Protein AF-A0A7C4LQ55-F1 (afdb_monomer_lite)

pLDDT: mean 84.59, std 13.14, range [30.78, 95.25]

Foldseek 3Di:
DVVVCVVVFQEDEQQALADLVSVLVRQCVVLVPDPDPDDSVVSLVVSLVSLLVSQGEYEYHAQWADDPVSLVSVVSSVVRHHYHYHYPDLDCVTRPPNNVVCVVDDDDDDDQADLVRLLVVQVVCCVVVQAPPCVNVCSVVLCVLCVSHVVSSVLLSNLRSVPPADPVDPVSVVVSSVVSVVCVVCVDDDDDDDDPPDDD

Structure (mmCIF, N/CA/C/O backbone):
data_AF-A0A7C4LQ55-F1
#
_entry.id   AF-A0A7C4LQ55-F1
#
loop_
_atom_site.group_PDB
_atom_site.id
_atom_site.type_symbol
_atom_site.label_atom_id
_atom_site.label_alt_id
_atom_site.label_comp_id
_atom_site.label_asym_id
_atom_site.label_entity_id
_atom_site.label_seq_id
_atom_site.pdbx_PDB_ins_code
_atom_site.Cartn_x
_atom_site.Cartn_y
_atom_site.Cartn_z
_atom_site.occupancy
_atom_site.B_iso_or_equiv
_atom_site.auth_seq_id
_atom_site.auth_comp_id
_atom_site.auth_asym_id
_atom_site.auth_atom_id
_atom_site.pdbx_PDB_model_num
ATOM 1 N N . MET A 1 1 ? -1.302 -3.010 -4.081 1.00 65.19 1 MET A N 1
ATOM 2 C CA . MET A 1 1 ? -0.935 -4.395 -3.711 1.00 65.19 1 MET A CA 1
ATOM 3 C C . MET A 1 1 ? -2.052 -5.046 -2.908 1.00 65.19 1 MET A C 1
ATOM 5 O O . MET A 1 1 ? -2.644 -5.990 -3.405 1.00 65.19 1 MET A O 1
ATOM 9 N N . VAL A 1 2 ? -2.409 -4.507 -1.739 1.00 74.44 2 VAL A N 1
ATOM 10 C CA . VAL A 1 2 ? -3.483 -5.047 -0.882 1.00 74.44 2 VAL A CA 1
ATOM 11 C C . VAL A 1 2 ? -4.832 -5.145 -1.608 1.00 74.44 2 VAL A C 1
ATOM 13 O O . VAL A 1 2 ? -5.504 -6.165 -1.519 1.00 74.44 2 VAL A O 1
ATOM 16 N N . ALA A 1 3 ? -5.173 -4.153 -2.437 1.00 74.06 3 ALA A N 1
ATOM 17 C CA . ALA A 1 3 ? -6.375 -4.198 -3.276 1.00 74.06 3 ALA A CA 1
ATOM 18 C C . ALA A 1 3 ? -6.447 -5.429 -4.207 1.00 74.06 3 ALA A C 1
ATOM 20 O O . ALA A 1 3 ? -7.532 -5.941 -4.457 1.00 74.06 3 ALA A O 1
ATOM 21 N N . HIS A 1 4 ? -5.306 -5.939 -4.689 1.00 77.25 4 HIS A N 1
ATOM 22 C CA . HIS A 1 4 ? -5.265 -7.156 -5.508 1.00 77.25 4 HIS A CA 1
ATOM 23 C C . HIS A 1 4 ? -5.534 -8.414 -4.667 1.00 77.25 4 HIS A C 1
ATOM 25 O O . HIS A 1 4 ? -6.212 -9.329 -5.127 1.00 77.25 4 HIS A O 1
ATOM 31 N N . LEU A 1 5 ? -5.072 -8.432 -3.411 1.00 80.81 5 LEU A N 1
ATOM 32 C CA . LEU A 1 5 ? -5.303 -9.540 -2.477 1.00 80.81 5 LEU A CA 1
ATOM 33 C C . LEU A 1 5 ? -6.774 -9.669 -2.071 1.00 80.81 5 LEU A C 1
ATOM 35 O O . LEU A 1 5 ? -7.218 -10.771 -1.758 1.00 80.81 5 LEU A O 1
ATOM 39 N N . ARG A 1 6 ? -7.557 -8.583 -2.145 1.00 80.19 6 ARG A N 1
ATOM 40 C CA . ARG A 1 6 ? -9.005 -8.614 -1.878 1.00 80.19 6 ARG A CA 1
ATOM 41 C C . ARG A 1 6 ? -9.761 -9.592 -2.788 1.00 80.19 6 ARG A C 1
ATOM 43 O O . ARG A 1 6 ? -10.796 -10.106 -2.392 1.00 80.19 6 ARG A O 1
ATOM 50 N N . GLY A 1 7 ? -9.255 -9.861 -3.994 1.00 80.19 7 GLY A N 1
ATOM 51 C CA . GLY A 1 7 ? -9.852 -10.844 -4.907 1.00 80.19 7 GLY A CA 1
ATOM 52 C C . GLY A 1 7 ? -9.542 -12.305 -4.559 1.00 80.19 7 GLY A C 1
ATOM 53 O O . GLY A 1 7 ? -10.124 -13.200 -5.161 1.00 80.19 7 GLY A O 1
ATOM 54 N N . GLN A 1 8 ? -8.616 -12.553 -3.628 1.00 85.50 8 GLN A N 1
ATOM 55 C CA . GLN A 1 8 ? -8.093 -13.889 -3.312 1.00 85.50 8 GLN A CA 1
ATOM 56 C C . GLN A 1 8 ? -8.300 -14.279 -1.844 1.00 85.50 8 GLN A C 1
ATOM 58 O O . GLN A 1 8 ? -8.279 -15.461 -1.515 1.00 85.50 8 GLN A O 1
ATOM 63 N N . LEU A 1 9 ? -8.491 -13.296 -0.961 1.00 87.19 9 LEU A N 1
ATOM 64 C CA . LEU A 1 9 ? -8.597 -13.481 0.482 1.00 87.19 9 LEU A CA 1
ATOM 65 C C . LEU A 1 9 ? -9.847 -12.775 1.034 1.00 87.19 9 LEU A C 1
ATOM 67 O O . LEU A 1 9 ? -10.229 -11.719 0.522 1.00 87.19 9 LEU A O 1
ATOM 71 N N . PRO A 1 10 ? -10.469 -13.304 2.105 1.00 88.94 10 PRO A N 1
ATOM 72 C CA . PRO A 1 10 ? -11.624 -12.689 2.757 1.00 88.94 10 PRO A CA 1
ATOM 73 C C . PRO A 1 10 ? -11.195 -11.471 3.595 1.00 88.94 10 PRO A C 1
ATOM 75 O O . PRO A 1 10 ? -11.084 -11.536 4.822 1.00 88.94 10 PRO A O 1
ATOM 78 N N . LEU A 1 11 ? -10.932 -10.357 2.909 1.00 92.06 11 LEU A N 1
ATOM 79 C CA . LEU A 1 11 ? -10.443 -9.104 3.487 1.00 92.06 11 LEU A CA 1
ATOM 80 C C . LEU A 1 11 ? -11.510 -8.004 3.425 1.00 92.06 11 LEU A C 1
ATOM 82 O O . LEU A 1 11 ? -12.254 -7.914 2.447 1.00 92.06 11 LEU A O 1
ATOM 86 N N . LEU A 1 12 ? -11.530 -7.142 4.441 1.00 92.38 12 LEU A N 1
ATOM 87 C CA . LEU A 1 12 ? -12.152 -5.814 4.398 1.00 92.38 12 LEU A CA 1
ATOM 88 C C . LEU A 1 12 ? -11.041 -4.773 4.368 1.00 92.38 12 LEU A C 1
ATOM 90 O O . LEU A 1 12 ? -10.116 -4.859 5.176 1.00 92.38 12 LEU A O 1
ATOM 94 N N . LEU A 1 13 ? -11.101 -3.820 3.443 1.00 91.38 13 LEU A N 1
ATOM 95 C CA . LEU A 1 13 ? -9.977 -2.928 3.163 1.00 91.38 13 LEU A CA 1
ATOM 96 C C . LEU A 1 13 ? -10.375 -1.470 3.355 1.00 91.38 13 LEU A C 1
ATOM 98 O O . LEU A 1 13 ? -11.174 -0.934 2.594 1.00 91.38 13 LEU A O 1
ATOM 102 N N . CYS A 1 14 ? -9.696 -0.800 4.280 1.00 91.19 14 CYS A N 1
ATOM 103 C CA . CYS A 1 14 ? -9.679 0.652 4.347 1.00 91.19 14 CYS A CA 1
ATOM 104 C C . CYS A 1 14 ? -8.458 1.184 3.576 1.00 91.19 14 CYS A C 1
ATOM 106 O O . CYS A 1 14 ? -7.332 1.008 4.048 1.00 91.19 14 CYS A O 1
ATOM 108 N N . PRO A 1 15 ? -8.637 1.814 2.398 1.00 84.00 15 PRO A N 1
ATOM 109 C CA . PRO A 1 15 ? -7.523 2.295 1.576 1.00 84.00 15 PRO A CA 1
ATOM 110 C C . PRO A 1 15 ? -6.818 3.526 2.166 1.00 84.00 15 PRO A C 1
ATOM 112 O O . PRO A 1 15 ? -5.649 3.764 1.863 1.00 84.00 15 PRO A O 1
ATOM 115 N N . HIS A 1 16 ? -7.524 4.304 2.993 1.00 83.56 16 HIS A N 1
ATOM 116 C CA . HIS A 1 16 ? -7.032 5.531 3.615 1.00 83.56 16 HIS A CA 1
ATOM 117 C C . HIS A 1 16 ? -7.335 5.499 5.110 1.00 83.56 16 HIS A C 1
ATOM 119 O O . HIS A 1 16 ? -8.484 5.650 5.521 1.00 83.56 16 HIS A O 1
ATOM 125 N N . SER A 1 17 ? -6.303 5.253 5.918 1.00 85.62 17 SER A N 1
ATOM 126 C CA . SER A 1 17 ? -6.443 5.028 7.363 1.00 85.62 17 SER A CA 1
ATOM 127 C C . SER A 1 17 ? -5.785 6.123 8.208 1.00 85.62 17 SER A C 1
ATOM 129 O O . SER A 1 17 ? -5.348 5.866 9.330 1.00 85.62 17 SER A O 1
ATOM 131 N N . GLU A 1 18 ? -5.681 7.340 7.670 1.00 80.31 18 GLU A N 1
ATOM 132 C CA . GLU A 1 18 ? -4.998 8.461 8.327 1.00 80.31 18 GLU A CA 1
ATOM 133 C C . GLU A 1 18 ? -5.849 9.063 9.449 1.00 80.31 18 GLU A C 1
ATOM 135 O O . GLU A 1 18 ? -5.335 9.388 10.525 1.00 80.31 18 GLU A O 1
ATOM 140 N N . CYS A 1 19 ? -7.166 9.161 9.245 1.00 85.00 19 CYS A N 1
ATOM 141 C CA . CYS A 1 19 ? -8.078 9.641 10.273 1.00 85.00 19 CYS A CA 1
ATOM 142 C C . CYS A 1 19 ? -9.277 8.714 10.506 1.00 85.00 19 CYS A C 1
ATOM 144 O O . CYS A 1 19 ? -9.707 7.926 9.668 1.00 85.00 19 CYS A O 1
ATOM 146 N N . LEU A 1 20 ? -9.850 8.822 11.704 1.00 87.06 20 LEU A N 1
ATOM 147 C CA . LEU A 1 20 ? -10.954 7.966 12.132 1.00 87.06 20 LEU A CA 1
ATOM 148 C C . LEU A 1 20 ? -12.248 8.202 11.340 1.00 87.06 20 LEU A C 1
ATOM 150 O O . LEU A 1 20 ? -13.052 7.282 11.236 1.00 87.06 20 LEU A O 1
ATOM 154 N N . GLY A 1 21 ? -12.452 9.417 10.821 1.00 86.38 21 GLY A N 1
ATOM 155 C CA . GLY A 1 21 ? -13.596 9.744 9.968 1.00 86.38 21 GLY A CA 1
ATOM 156 C C . GLY A 1 21 ? -13.563 8.933 8.677 1.00 86.38 21 GLY A C 1
ATOM 157 O O . GLY A 1 21 ? -14.477 8.154 8.442 1.00 86.38 21 GLY A O 1
ATOM 158 N N . GLU A 1 22 ? -12.451 9.007 7.941 1.00 87.38 22 GLU A N 1
ATOM 159 C CA . GLU A 1 22 ? -12.231 8.254 6.696 1.00 87.38 22 GLU A CA 1
ATOM 160 C C . GLU A 1 22 ? -12.347 6.745 6.899 1.00 87.38 22 GLU A C 1
ATOM 162 O O . GLU A 1 22 ? -12.947 6.052 6.081 1.00 87.38 22 GLU A O 1
ATOM 167 N N . ILE A 1 23 ? -11.813 6.224 8.006 1.00 90.56 23 ILE A N 1
ATOM 168 C CA . ILE A 1 23 ? -11.954 4.804 8.348 1.00 90.56 23 ILE A CA 1
ATOM 169 C C . ILE A 1 23 ? -13.426 4.430 8.522 1.00 90.56 23 ILE A C 1
ATOM 171 O O . ILE A 1 23 ? -13.858 3.382 8.040 1.00 90.56 23 ILE A O 1
ATOM 175 N N . CYS A 1 24 ? -14.195 5.272 9.219 1.00 89.50 24 CYS A N 1
ATOM 176 C CA . CYS A 1 24 ? -15.618 5.026 9.390 1.00 89.50 24 CYS A CA 1
ATOM 177 C C . CYS A 1 24 ? -16.351 5.101 8.053 1.00 89.50 24 CYS A C 1
ATOM 179 O O . CYS A 1 24 ? -17.094 4.181 7.744 1.00 89.50 24 CYS A O 1
ATOM 181 N N . ASP A 1 25 ? -16.107 6.137 7.252 1.00 89.19 25 ASP A N 1
ATOM 182 C CA . ASP A 1 25 ? -16.766 6.325 5.957 1.00 89.19 25 ASP A CA 1
ATOM 183 C C . ASP A 1 25 ? -16.491 5.140 5.008 1.00 89.19 25 ASP A C 1
ATOM 185 O O . ASP A 1 25 ? -17.423 4.589 4.422 1.00 89.19 25 ASP A O 1
ATOM 189 N N . ASN A 1 26 ? -15.233 4.688 4.910 1.00 89.81 26 ASN A N 1
ATOM 190 C CA . ASN A 1 26 ? -14.850 3.573 4.037 1.00 89.81 26 ASN A CA 1
ATOM 191 C C . ASN A 1 26 ? -15.506 2.251 4.451 1.00 89.81 26 ASN A C 1
ATOM 193 O O . ASN A 1 26 ? -16.108 1.577 3.614 1.00 89.81 26 ASN A O 1
ATOM 197 N N . PHE A 1 27 ? -15.409 1.869 5.728 1.00 91.44 27 PHE A N 1
ATOM 198 C CA . PHE A 1 27 ? -15.988 0.598 6.163 1.00 91.44 27 PHE A CA 1
ATOM 199 C C . PHE A 1 27 ? -17.508 0.637 6.245 1.00 91.44 27 PHE A C 1
ATOM 201 O O . PHE A 1 27 ? -18.140 -0.377 5.974 1.00 91.44 27 PHE A O 1
ATOM 208 N N . GLU A 1 28 ? -18.117 1.767 6.605 1.00 91.44 28 GLU A N 1
ATOM 209 C CA . GLU A 1 28 ? -19.575 1.877 6.587 1.00 91.44 28 GLU A CA 1
ATOM 210 C C . GLU A 1 28 ? -20.110 1.722 5.161 1.00 91.44 28 GLU A C 1
ATOM 212 O O . GLU A 1 28 ? -21.042 0.947 4.955 1.00 91.44 28 GLU A O 1
ATOM 217 N N . MET A 1 29 ? -19.457 2.333 4.168 1.00 88.44 29 MET A N 1
ATOM 218 C CA . MET A 1 29 ? -19.782 2.110 2.759 1.00 88.44 29 MET A CA 1
ATOM 219 C C . MET A 1 29 ? -19.580 0.642 2.343 1.00 88.44 29 MET A C 1
ATOM 221 O O . MET A 1 29 ? -20.466 0.063 1.718 1.00 88.44 29 MET A O 1
ATOM 225 N N . GLU A 1 30 ? -18.449 0.019 2.698 1.00 87.75 30 GLU A N 1
ATOM 226 C CA . GLU A 1 30 ? -18.154 -1.378 2.330 1.00 87.75 30 GLU A CA 1
ATOM 227 C C . GLU A 1 30 ? -19.107 -2.386 3.003 1.00 87.75 30 GLU A C 1
ATOM 229 O O . GLU A 1 30 ? -19.435 -3.418 2.416 1.00 87.75 30 GLU A O 1
ATOM 234 N N . LEU A 1 31 ? -19.586 -2.080 4.210 1.00 88.75 31 LEU A N 1
ATOM 235 C CA . LEU A 1 31 ? -20.514 -2.914 4.981 1.00 88.75 31 LEU A CA 1
ATOM 236 C C . LEU A 1 31 ? -21.992 -2.571 4.734 1.00 88.75 31 LEU A C 1
ATOM 238 O O . LEU A 1 31 ? -22.864 -3.209 5.321 1.00 88.75 31 LEU A O 1
ATOM 242 N N . GLY A 1 32 ? -22.289 -1.571 3.897 1.00 87.81 32 GLY A N 1
ATOM 243 C CA . GLY A 1 32 ? -23.657 -1.109 3.650 1.00 87.81 32 GLY A CA 1
ATOM 244 C C . GLY A 1 32 ? -24.334 -0.499 4.884 1.00 87.81 32 GLY A C 1
ATOM 245 O O . GLY A 1 32 ? -25.559 -0.533 5.001 1.00 87.81 32 GLY A O 1
ATOM 246 N N . LEU A 1 33 ? -23.554 0.038 5.825 1.00 85.25 33 LEU A N 1
ATOM 247 C CA . LEU A 1 33 ? -24.060 0.741 6.999 1.00 85.25 33 LEU A CA 1
ATOM 248 C C . LEU A 1 33 ? -24.415 2.174 6.591 1.00 85.25 33 LEU A C 1
ATOM 250 O O . LEU A 1 33 ? -23.554 2.929 6.146 1.00 85.25 33 LEU A O 1
ATOM 254 N N . GLY A 1 34 ? -25.683 2.556 6.743 1.00 76.38 34 GLY A N 1
ATOM 255 C CA . GLY A 1 34 ? -26.158 3.889 6.372 1.00 76.38 34 GLY A CA 1
ATOM 256 C C . GLY A 1 34 ? -25.369 5.011 7.053 1.00 76.38 34 GLY A C 1
ATOM 257 O O . GLY A 1 34 ? -25.060 4.939 8.249 1.00 76.38 34 GLY A O 1
ATOM 258 N N . ALA A 1 35 ? -25.065 6.062 6.289 1.00 63.53 35 ALA A N 1
ATOM 259 C CA . ALA A 1 35 ? -24.499 7.310 6.790 1.00 63.53 35 ALA A CA 1
ATOM 260 C C . ALA A 1 35 ? -25.594 8.121 7.500 1.00 63.53 35 ALA A C 1
ATOM 262 O O . ALA A 1 35 ? -26.065 9.140 7.010 1.00 63.53 35 ALA A O 1
ATOM 263 N N . ASP A 1 36 ? -26.057 7.615 8.638 1.00 66.44 36 ASP A N 1
ATOM 264 C CA . ASP A 1 36 ? -26.939 8.369 9.520 1.00 66.44 36 ASP A CA 1
ATOM 265 C C . ASP A 1 36 ? -26.173 9.584 10.081 1.00 66.44 36 ASP A C 1
ATOM 267 O O . ASP A 1 36 ? -24.953 9.507 10.264 1.00 66.44 36 ASP A O 1
ATOM 271 N N . ASP A 1 37 ? -26.875 10.659 10.472 1.00 70.62 37 ASP A N 1
ATOM 272 C CA . ASP A 1 37 ? -26.338 11.836 11.203 1.00 70.62 37 ASP A CA 1
ATOM 273 C C . ASP A 1 37 ? -25.853 11.488 12.638 1.00 70.62 37 ASP A C 1
ATOM 275 O O . ASP A 1 37 ? -25.959 12.238 13.616 1.00 70.62 37 ASP A O 1
ATOM 279 N N . MET A 1 38 ? -25.322 10.282 12.811 1.00 79.56 38 MET A N 1
ATOM 280 C CA . MET A 1 38 ? -24.794 9.757 14.048 1.00 79.56 38 MET A CA 1
ATOM 281 C C . MET A 1 38 ? -23.481 10.448 14.405 1.00 79.56 38 MET A C 1
ATOM 283 O O . MET A 1 38 ? -22.518 10.498 13.642 1.00 79.56 38 MET A O 1
ATOM 287 N N . LYS A 1 39 ? -23.393 10.882 15.664 1.00 85.62 39 LYS A N 1
ATOM 288 C CA . LYS A 1 39 ? -22.132 11.335 16.258 1.00 85.62 39 LYS A CA 1
ATOM 289 C C . LYS A 1 39 ? -21.059 10.245 16.127 1.00 85.62 39 LYS A C 1
ATOM 291 O O . LYS A 1 39 ? -21.335 9.067 16.365 1.00 85.62 39 LYS A O 1
ATOM 296 N N . LEU A 1 40 ? -19.814 10.660 15.879 1.00 83.25 40 LEU A N 1
ATOM 297 C CA . LEU A 1 40 ? -18.657 9.782 15.646 1.00 83.25 40 LEU A CA 1
ATOM 298 C C . LEU A 1 40 ? -18.505 8.656 16.686 1.00 83.25 40 LEU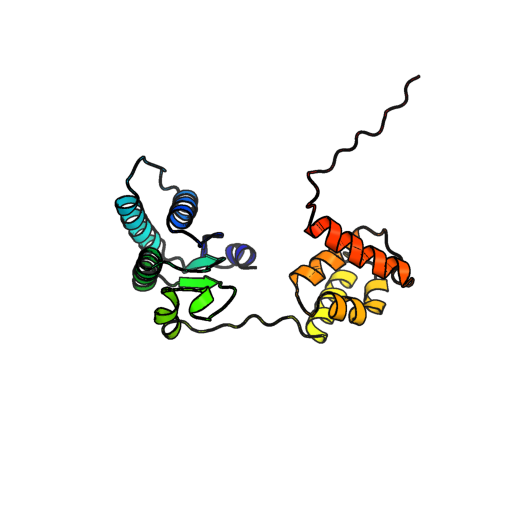 A C 1
ATOM 300 O O . LEU A 1 40 ? -18.164 7.534 16.336 1.00 83.25 40 LEU A O 1
ATOM 304 N N . VAL A 1 41 ? -18.802 8.918 17.963 1.00 85.88 41 VAL A N 1
ATOM 305 C CA . VAL A 1 41 ? -18.733 7.900 19.031 1.00 85.88 41 VAL A CA 1
ATOM 306 C C . VAL A 1 41 ? -19.665 6.715 18.757 1.00 85.88 41 VAL A C 1
ATOM 308 O O . VAL A 1 41 ? -19.249 5.567 18.905 1.00 85.88 41 VAL A O 1
ATOM 311 N N . LYS A 1 42 ? -20.903 6.975 18.318 1.00 87.12 42 LYS A N 1
ATOM 312 C CA . LYS A 1 42 ? -21.861 5.912 17.990 1.00 87.12 42 LYS A CA 1
ATOM 313 C C . LYS A 1 42 ? -21.464 5.184 16.705 1.00 87.12 42 LYS A C 1
ATOM 315 O O . LYS A 1 42 ? -21.552 3.959 16.671 1.00 87.12 42 LYS A O 1
ATOM 320 N N . ARG A 1 43 ? -20.962 5.918 15.699 1.00 88.81 43 ARG A N 1
ATOM 321 C CA . ARG A 1 43 ? -20.417 5.338 14.456 1.00 88.81 43 ARG A CA 1
ATOM 322 C C . ARG A 1 43 ? -19.303 4.336 14.758 1.00 88.81 43 ARG A C 1
ATOM 324 O O . ARG A 1 43 ? -19.398 3.185 14.352 1.00 88.81 43 ARG A O 1
ATOM 331 N N . LYS A 1 44 ? -18.330 4.706 15.604 1.00 89.94 44 LYS A N 1
ATOM 332 C CA . LYS A 1 44 ? -17.256 3.797 16.056 1.00 89.94 44 LYS A CA 1
ATOM 333 C C . LYS A 1 44 ? -17.784 2.515 16.695 1.00 89.94 44 LYS A C 1
ATOM 335 O O . LYS A 1 44 ? -17.258 1.441 16.425 1.00 89.94 44 LYS A O 1
ATOM 340 N N . GLN A 1 45 ? -18.766 2.629 17.592 1.00 88.00 45 GLN A N 1
ATOM 341 C CA . GLN A 1 45 ? -19.300 1.470 18.307 1.00 88.00 45 GLN A CA 1
ATOM 342 C C . GLN A 1 45 ? -20.020 0.515 17.352 1.00 88.00 45 GLN A C 1
ATOM 344 O O . GLN A 1 45 ? -19.742 -0.684 17.392 1.00 88.00 45 GLN A O 1
ATOM 349 N N . ARG A 1 46 ? -20.882 1.057 16.481 1.00 90.81 46 ARG A N 1
ATOM 350 C CA . ARG A 1 46 ? -21.585 0.299 15.438 1.00 90.81 46 ARG A CA 1
ATOM 351 C C . ARG A 1 46 ? -20.594 -0.382 14.504 1.00 90.81 46 ARG A C 1
ATOM 353 O O . ARG A 1 46 ? -20.673 -1.588 14.306 1.00 90.81 46 ARG A O 1
ATOM 360 N N . LEU A 1 47 ? -19.624 0.376 14.000 1.00 92.06 47 LEU A N 1
ATOM 361 C CA . LEU A 1 47 ? -18.611 -0.138 13.093 1.00 92.06 47 LEU A CA 1
ATOM 362 C C . LEU A 1 47 ? -17.794 -1.260 13.733 1.00 92.06 47 LEU A C 1
ATOM 364 O O . LEU A 1 47 ? -17.621 -2.311 13.133 1.00 92.06 47 LEU A O 1
ATOM 368 N N . ARG A 1 48 ? -17.326 -1.080 14.971 1.00 91.44 48 ARG A N 1
ATOM 369 C CA . ARG A 1 48 ? -16.564 -2.117 15.678 1.00 91.44 48 ARG A CA 1
ATOM 370 C C . ARG A 1 48 ? -17.352 -3.421 15.805 1.00 91.44 48 ARG A C 1
ATOM 372 O O . ARG A 1 48 ? -16.768 -4.491 15.670 1.00 91.44 48 ARG A O 1
ATOM 379 N N . GLN A 1 49 ? -18.647 -3.328 16.101 1.00 91.00 49 GLN A N 1
ATOM 380 C CA . GLN A 1 49 ? -19.508 -4.500 16.197 1.00 91.00 49 GLN A CA 1
ATOM 381 C C . GLN A 1 49 ? -19.688 -5.166 14.828 1.00 91.00 49 GLN A C 1
ATOM 383 O O . GLN A 1 49 ? -19.441 -6.361 14.706 1.00 91.00 49 GLN A O 1
ATOM 388 N N . ALA A 1 50 ? -19.994 -4.383 13.795 1.00 92.88 50 ALA A N 1
ATOM 389 C CA . ALA A 1 50 ? -20.151 -4.896 12.438 1.00 92.88 50 ALA A CA 1
ATOM 390 C C . ALA A 1 50 ? -18.868 -5.571 11.919 1.00 92.88 50 ALA A C 1
ATOM 392 O O . ALA A 1 50 ? -18.929 -6.649 11.337 1.00 92.88 50 ALA A O 1
ATOM 393 N N . LEU A 1 51 ? -17.692 -4.988 12.187 1.00 93.75 51 LEU A N 1
ATOM 394 C CA . LEU A 1 51 ? -16.405 -5.596 11.838 1.00 93.75 51 LEU A CA 1
ATOM 395 C C . LEU A 1 51 ? -16.227 -6.958 12.522 1.00 93.75 51 LEU A C 1
ATOM 397 O O . LEU A 1 51 ? -15.855 -7.918 11.851 1.00 93.75 51 LEU A O 1
ATOM 401 N N . ALA A 1 52 ? -16.546 -7.061 13.817 1.00 92.38 52 ALA A N 1
ATOM 402 C CA . ALA A 1 52 ? -16.465 -8.313 14.572 1.00 92.38 52 ALA A CA 1
ATOM 403 C C . ALA A 1 52 ? -17.386 -9.411 14.020 1.00 92.38 52 ALA A C 1
ATOM 405 O O . ALA A 1 52 ? -16.999 -10.576 13.972 1.00 92.38 52 ALA A O 1
ATOM 406 N N . GLU A 1 53 ? -18.578 -9.037 13.559 1.00 92.75 53 GLU A N 1
ATOM 407 C CA . GLU A 1 53 ? -19.572 -9.968 13.016 1.00 92.75 53 GLU A CA 1
ATOM 408 C C . GLU A 1 53 ? -19.201 -10.490 11.618 1.00 92.75 53 GLU A C 1
ATOM 410 O O . GLU A 1 53 ? -19.681 -11.545 11.207 1.00 92.75 53 GLU A O 1
ATOM 415 N N . THR A 1 54 ? -18.313 -9.806 10.886 1.00 90.00 54 THR A N 1
ATOM 416 C CA . THR A 1 54 ? -17.953 -10.221 9.518 1.00 90.00 54 THR A CA 1
ATOM 417 C C . THR A 1 54 ? -17.114 -11.495 9.447 1.00 90.00 54 THR A C 1
ATOM 419 O O . THR A 1 54 ? -17.084 -12.135 8.396 1.00 90.00 54 THR A O 1
ATOM 422 N N . GLY A 1 55 ? -16.372 -11.828 10.510 1.00 86.25 55 GLY A N 1
ATOM 423 C CA . GLY A 1 55 ? -15.384 -12.914 10.504 1.00 86.25 55 GLY A CA 1
ATOM 424 C C . GLY A 1 55 ? -14.234 -12.729 9.497 1.00 86.25 55 GLY A C 1
ATOM 425 O O . GLY A 1 55 ? -13.466 -13.663 9.267 1.00 86.25 55 GLY A O 1
ATOM 426 N N . LYS A 1 56 ? -14.111 -11.550 8.873 1.00 92.31 56 LYS A N 1
ATOM 427 C CA . LYS A 1 56 ? -13.077 -11.230 7.880 1.00 92.31 56 LYS A CA 1
ATOM 428 C C . LYS A 1 56 ? -11.846 -10.624 8.547 1.00 92.31 56 LYS A C 1
ATOM 430 O O . LYS A 1 56 ? -11.923 -10.045 9.629 1.00 92.31 56 LYS A O 1
ATOM 435 N N . THR A 1 57 ? -10.708 -10.713 7.863 1.00 94.38 57 THR A N 1
ATOM 436 C CA . THR A 1 57 ? -9.514 -9.957 8.268 1.00 94.38 57 THR A CA 1
ATOM 437 C C . THR A 1 57 ? -9.678 -8.502 7.843 1.00 94.38 57 THR A C 1
ATOM 439 O O . THR A 1 57 ? -10.013 -8.219 6.691 1.00 94.38 57 THR A O 1
ATOM 442 N N . VAL A 1 58 ? -9.430 -7.576 8.765 1.00 95.25 58 VAL A N 1
ATOM 443 C CA . VAL A 1 58 ? -9.546 -6.136 8.517 1.00 95.25 58 VAL A CA 1
ATOM 444 C C . VAL A 1 58 ? -8.180 -5.568 8.166 1.00 95.25 58 VAL A C 1
ATOM 446 O O . VAL A 1 58 ? -7.210 -5.780 8.890 1.00 95.25 58 VAL A O 1
ATOM 449 N N . VAL A 1 59 ? -8.091 -4.833 7.064 1.00 94.50 59 VAL A N 1
ATOM 450 C CA . VAL A 1 59 ? -6.843 -4.245 6.583 1.00 94.50 59 VAL A CA 1
ATOM 451 C C . VAL A 1 59 ? -6.931 -2.728 6.614 1.00 94.50 59 VAL A C 1
ATOM 453 O O . VAL A 1 59 ? -7.809 -2.138 5.984 1.00 94.50 59 VAL A O 1
ATOM 456 N N . PHE A 1 60 ? -5.994 -2.102 7.320 1.00 93.44 60 PHE A N 1
ATOM 457 C CA . PHE A 1 60 ? -5.798 -0.656 7.309 1.00 93.44 60 PHE A CA 1
ATOM 458 C C . PHE A 1 60 ? -4.586 -0.337 6.435 1.00 93.44 60 PHE A C 1
ATOM 460 O O . PHE A 1 60 ? -3.441 -0.564 6.840 1.00 93.44 60 PHE A O 1
ATOM 467 N N . ASP A 1 61 ? -4.842 0.151 5.221 1.00 90.44 61 ASP A N 1
ATOM 468 C CA . ASP A 1 61 ? -3.805 0.604 4.296 1.00 90.44 61 ASP A CA 1
ATOM 469 C C . ASP A 1 61 ? -3.531 2.101 4.483 1.00 90.44 61 ASP A C 1
ATOM 471 O O . ASP A 1 61 ? -4.397 2.871 4.918 1.00 90.44 61 ASP A O 1
ATOM 475 N N . GLY A 1 62 ? -2.292 2.498 4.196 1.00 87.19 62 GLY A N 1
ATOM 476 C CA . GLY A 1 62 ? -1.838 3.879 4.324 1.00 87.19 62 GLY A CA 1
ATOM 477 C C . GLY A 1 62 ? -1.792 4.394 5.762 1.00 87.19 62 GLY A C 1
ATOM 478 O O . GLY A 1 62 ? -2.044 5.575 5.982 1.00 87.19 62 GLY A O 1
ATOM 479 N N . LEU A 1 63 ? -1.490 3.543 6.748 1.00 88.12 63 LEU A N 1
ATOM 480 C CA . LEU A 1 63 ? -1.368 3.994 8.133 1.00 88.12 63 LEU A CA 1
ATOM 481 C C . LEU A 1 63 ? -0.163 4.943 8.277 1.00 88.12 63 LEU A C 1
ATOM 483 O O . LEU A 1 63 ? 0.977 4.576 7.975 1.00 88.12 63 LEU A O 1
ATOM 487 N N . GLY A 1 64 ? -0.437 6.163 8.734 1.00 86.94 64 GLY A N 1
ATOM 488 C CA . GLY A 1 64 ? 0.552 7.197 9.036 1.00 86.94 64 GLY A CA 1
ATOM 489 C C . GLY A 1 64 ? 0.526 7.583 10.513 1.00 86.94 64 GLY A C 1
ATOM 490 O O . GLY A 1 64 ? 0.333 6.731 11.382 1.00 86.94 64 GLY A O 1
ATOM 491 N N . TRP A 1 65 ? 0.680 8.877 10.801 1.00 89.38 65 TRP A N 1
ATOM 492 C CA . TRP A 1 65 ? 0.696 9.379 12.173 1.00 89.38 65 TRP A CA 1
ATOM 493 C C . TRP A 1 65 ? -0.650 9.154 12.867 1.00 89.38 65 TRP A C 1
ATOM 495 O O . TRP A 1 65 ? -1.657 9.780 12.534 1.00 89.38 65 TRP A O 1
ATOM 505 N N . THR A 1 66 ? -0.673 8.296 13.887 1.00 90.12 66 THR A N 1
ATOM 506 C CA . THR A 1 66 ? -1.906 7.988 14.619 1.00 90.12 66 THR A CA 1
ATOM 507 C C . THR A 1 66 ? -2.054 8.812 15.898 1.00 90.12 66 THR A C 1
ATOM 509 O O . THR A 1 66 ? -1.149 8.928 16.728 1.00 90.12 66 THR A O 1
ATOM 512 N N . THR A 1 67 ? -3.257 9.352 16.099 1.00 90.38 67 THR A N 1
ATOM 513 C CA . THR A 1 67 ? -3.656 10.006 17.357 1.00 90.38 67 THR A CA 1
ATOM 514 C C . THR A 1 67 ? -4.007 8.972 18.438 1.00 90.38 67 THR A C 1
ATOM 516 O O . THR A 1 67 ? -4.344 7.832 18.100 1.00 90.38 67 THR A O 1
ATOM 519 N N . PRO A 1 68 ? -4.054 9.343 19.737 1.00 90.06 68 PRO A N 1
ATOM 520 C CA . PRO A 1 68 ? -4.479 8.421 20.798 1.00 90.06 68 PRO A CA 1
ATOM 521 C C . PRO A 1 68 ? -5.864 7.808 20.550 1.00 90.06 68 PRO A C 1
ATOM 523 O O . PRO A 1 68 ? -6.091 6.626 20.797 1.00 90.06 68 PRO A O 1
ATOM 526 N N . LYS A 1 69 ? -6.798 8.606 20.011 1.00 90.00 69 LYS A N 1
ATOM 527 C CA . LYS A 1 69 ? -8.174 8.172 19.718 1.00 90.00 69 LYS A CA 1
ATOM 528 C C . LYS A 1 69 ? -8.238 7.126 18.605 1.00 90.00 69 LYS A C 1
ATOM 530 O O . LYS A 1 69 ? -9.126 6.271 18.647 1.00 90.00 69 LYS A O 1
ATOM 535 N N . LEU A 1 70 ? -7.351 7.237 17.614 1.00 90.31 70 LEU A N 1
ATOM 536 C CA . LEU A 1 70 ? -7.230 6.271 16.527 1.00 90.31 70 LEU A CA 1
ATOM 537 C C . LEU A 1 70 ? -6.518 5.007 17.012 1.00 90.31 70 LEU A C 1
ATOM 539 O O . LEU A 1 70 ? -7.052 3.924 16.816 1.00 90.31 70 LEU A O 1
ATOM 543 N N . SER A 1 71 ? -5.399 5.140 17.729 1.00 91.88 71 SER A N 1
ATOM 544 C CA . SER A 1 71 ? -4.680 3.995 18.310 1.00 91.88 71 SER A CA 1
ATOM 545 C C . SER A 1 71 ? -5.599 3.138 19.198 1.00 91.88 71 SER A C 1
ATOM 547 O O . SER A 1 71 ? -5.741 1.940 18.970 1.00 91.88 71 SER A O 1
ATOM 549 N N . SER A 1 72 ? -6.365 3.770 20.096 1.00 92.00 72 SER A N 1
ATOM 550 C CA . SER A 1 72 ? -7.369 3.084 20.926 1.00 92.00 72 SER A CA 1
ATOM 551 C C . SER A 1 72 ? -8.488 2.416 20.111 1.00 92.00 72 SER A C 1
ATOM 553 O O . SER A 1 72 ? -9.016 1.376 20.503 1.00 92.00 72 SER A O 1
ATOM 555 N N . PHE A 1 73 ? -8.874 2.993 18.967 1.00 91.94 73 PHE A N 1
ATOM 556 C CA . PHE A 1 73 ? -9.844 2.351 18.080 1.00 91.94 73 PHE A CA 1
ATOM 557 C C . PHE A 1 73 ? -9.259 1.104 17.415 1.00 91.94 73 PHE A C 1
ATOM 559 O O . PHE A 1 73 ? -9.902 0.058 17.461 1.00 91.94 73 PHE A O 1
ATOM 566 N N . LEU A 1 74 ? -8.055 1.210 16.843 1.00 92.50 74 LEU A N 1
ATOM 567 C CA . LEU A 1 74 ? -7.358 0.090 16.209 1.00 92.50 74 LEU A CA 1
ATOM 568 C C . LEU A 1 74 ? -7.172 -1.058 17.201 1.00 92.50 74 LEU A C 1
ATOM 570 O O . LEU A 1 74 ? -7.528 -2.189 16.888 1.00 92.50 74 LEU A O 1
ATOM 574 N N . GLU A 1 75 ? -6.730 -0.757 18.422 1.00 93.25 75 GLU A N 1
ATOM 575 C CA . GLU A 1 75 ? -6.608 -1.746 19.494 1.00 93.25 75 GLU A CA 1
ATOM 576 C C . GLU A 1 75 ? -7.938 -2.453 19.784 1.00 93.25 75 GLU A C 1
ATOM 578 O O . GLU A 1 75 ? -7.995 -3.681 19.838 1.00 93.25 75 GLU A O 1
ATOM 583 N N . SER A 1 76 ? -9.037 -1.700 19.876 1.00 93.06 76 SER A N 1
ATOM 584 C CA . SER A 1 76 ? -10.363 -2.279 20.101 1.00 93.06 76 SER A CA 1
ATOM 585 C C . SER A 1 76 ? -10.832 -3.179 18.948 1.00 93.06 76 SER A C 1
ATOM 587 O O . SER A 1 76 ? -11.572 -4.137 19.181 1.00 93.06 76 SER A O 1
ATOM 589 N N . VAL A 1 77 ? -10.428 -2.893 17.709 1.00 93.75 77 VAL A N 1
ATOM 590 C CA . VAL A 1 77 ? -10.699 -3.766 16.554 1.00 93.75 77 VAL A CA 1
ATOM 591 C C . VAL A 1 77 ? -9.833 -5.028 16.627 1.00 93.75 77 VAL A C 1
ATOM 593 O O . VAL A 1 77 ? -10.366 -6.129 16.506 1.00 93.75 77 VAL A O 1
ATOM 596 N N . MET A 1 78 ? -8.536 -4.891 16.916 1.00 93.56 78 MET A N 1
ATOM 597 C CA . MET A 1 78 ? -7.585 -6.008 17.034 1.00 93.56 78 MET A CA 1
ATOM 598 C C . MET A 1 78 ? -7.966 -7.042 18.101 1.00 93.56 78 MET A C 1
ATOM 600 O O . MET A 1 78 ? -7.615 -8.210 17.980 1.00 93.56 78 MET A O 1
ATOM 604 N N . GLU A 1 79 ? -8.666 -6.631 19.158 1.00 93.19 79 GLU A N 1
ATOM 605 C CA . GLU A 1 79 ? -9.188 -7.552 20.180 1.00 93.19 79 GLU A CA 1
ATOM 606 C C . GLU A 1 79 ? -10.281 -8.497 19.662 1.00 93.19 79 GLU A C 1
ATOM 608 O O . GLU A 1 79 ? -10.605 -9.477 20.329 1.00 93.19 79 GLU A O 1
ATOM 613 N N . ARG A 1 80 ? -10.908 -8.173 18.526 1.00 93.25 80 ARG A N 1
ATOM 614 C CA . ARG A 1 80 ? -12.134 -8.831 18.046 1.00 93.25 80 ARG A CA 1
ATOM 615 C C . ARG A 1 80 ? -11.949 -9.529 16.708 1.00 93.25 80 ARG A C 1
ATOM 617 O O . ARG A 1 80 ? -12.622 -10.521 16.459 1.00 93.25 80 ARG A O 1
ATOM 624 N N . VAL A 1 81 ? -11.064 -9.014 15.858 1.00 94.44 81 VAL A N 1
ATOM 625 C CA . VAL A 1 81 ? -10.809 -9.553 14.518 1.00 94.44 81 VAL A CA 1
ATOM 626 C C . VAL A 1 81 ? -9.318 -9.554 14.194 1.00 94.44 81 VAL A C 1
ATOM 628 O O . VAL A 1 81 ? -8.582 -8.705 14.703 1.00 94.44 81 VAL A O 1
ATOM 631 N N . PRO A 1 82 ? -8.855 -10.456 13.313 1.00 93.94 82 PRO A N 1
ATOM 632 C CA . PRO A 1 82 ? -7.519 -10.360 12.742 1.00 93.94 82 PRO A CA 1
ATOM 633 C C . PRO A 1 82 ? -7.353 -9.040 11.980 1.00 93.94 82 PRO A C 1
ATOM 635 O O . PRO A 1 82 ? -8.221 -8.655 11.193 1.00 93.94 82 PRO A O 1
ATOM 638 N N . VAL A 1 83 ? -6.224 -8.363 12.196 1.00 94.62 83 VAL A N 1
ATOM 639 C CA . VAL A 1 83 ? -5.926 -7.065 11.581 1.00 94.62 83 VAL A CA 1
ATOM 640 C C . VAL A 1 83 ? -4.603 -7.114 10.830 1.00 94.62 83 VAL A C 1
ATOM 642 O O . VAL A 1 83 ? -3.607 -7.607 11.359 1.00 94.62 83 VAL A O 1
ATOM 645 N N . TRP A 1 84 ? -4.577 -6.557 9.620 1.00 94.44 84 TRP A N 1
ATOM 646 C CA . TRP A 1 84 ? -3.354 -6.219 8.892 1.00 94.44 84 TRP A CA 1
ATOM 647 C C . TRP A 1 84 ? -3.191 -4.707 8.823 1.00 94.44 84 TRP A C 1
ATOM 649 O O . TRP A 1 84 ? -4.150 -3.973 8.587 1.00 94.44 84 TRP A O 1
ATOM 659 N N . LEU A 1 85 ? -1.957 -4.250 8.997 1.00 91.75 85 LEU A N 1
ATOM 660 C CA . LEU A 1 85 ? -1.607 -2.839 8.942 1.00 91.75 85 LEU A CA 1
ATOM 661 C C . LEU A 1 85 ? -0.529 -2.637 7.891 1.00 91.75 85 LEU A C 1
ATOM 663 O O . LEU A 1 85 ? 0.503 -3.309 7.916 1.00 91.75 85 LEU A O 1
ATOM 667 N N . CYS A 1 86 ? -0.764 -1.703 6.979 1.00 91.88 86 CYS A N 1
ATOM 668 C CA . CYS A 1 86 ? 0.221 -1.306 5.987 1.00 91.88 86 CYS A CA 1
ATOM 669 C C . CYS A 1 86 ? 0.640 0.135 6.269 1.00 91.88 86 CYS A C 1
ATOM 671 O O . CYS A 1 86 ? -0.128 1.073 6.065 1.00 91.88 86 CYS A O 1
ATOM 673 N N . ALA A 1 87 ? 1.868 0.294 6.755 1.00 89.88 87 ALA A N 1
ATOM 674 C CA . ALA A 1 87 ? 2.477 1.582 7.053 1.00 89.88 87 ALA A CA 1
ATOM 675 C C . ALA A 1 87 ? 3.718 1.793 6.178 1.00 89.88 87 ALA A C 1
ATOM 677 O O . ALA A 1 87 ? 4.345 0.837 5.718 1.00 89.88 87 ALA A O 1
ATOM 678 N N . ARG A 1 88 ? 4.088 3.058 5.951 1.00 87.69 88 ARG A N 1
ATOM 679 C CA . ARG A 1 88 ? 5.320 3.411 5.217 1.00 87.69 88 ARG A CA 1
ATOM 680 C C . ARG A 1 88 ? 6.576 3.382 6.091 1.00 87.69 88 ARG A C 1
ATOM 682 O O . ARG A 1 88 ? 7.676 3.472 5.557 1.00 87.69 88 ARG A O 1
ATOM 689 N N . SER A 1 89 ? 6.403 3.308 7.406 1.00 86.00 89 SER A N 1
ATOM 690 C CA . SER A 1 89 ? 7.459 3.370 8.412 1.00 86.00 89 SER A CA 1
ATOM 691 C C . SER A 1 89 ? 7.002 2.644 9.678 1.00 86.00 89 SER A C 1
ATOM 693 O O . SER A 1 89 ? 5.801 2.515 9.914 1.00 86.00 89 SER A O 1
ATOM 695 N N . GLU A 1 90 ? 7.952 2.178 10.486 1.00 85.56 90 GLU A N 1
ATOM 696 C CA . GLU A 1 90 ? 7.710 1.630 11.830 1.00 85.56 90 GLU A CA 1
ATOM 697 C C . GLU A 1 90 ? 8.170 2.580 12.949 1.00 85.56 90 GLU A C 1
ATOM 699 O O . GLU A 1 90 ? 8.010 2.279 14.133 1.00 85.56 90 GLU A O 1
ATOM 704 N N . TYR A 1 91 ? 8.749 3.730 12.596 1.00 88.19 91 TYR A N 1
ATOM 705 C CA . TYR A 1 91 ? 9.291 4.657 13.579 1.00 88.19 91 TYR A CA 1
ATOM 706 C C . TYR A 1 91 ? 8.189 5.411 14.314 1.00 88.19 91 TYR A C 1
ATOM 708 O O . TYR A 1 91 ? 7.211 5.864 13.718 1.00 88.19 91 TYR A O 1
ATOM 716 N N . SER A 1 92 ? 8.383 5.610 15.618 1.00 87.69 92 SER A N 1
ATOM 717 C CA . SER A 1 92 ? 7.400 6.253 16.495 1.00 87.69 92 SER A CA 1
ATOM 718 C C . SER A 1 92 ? 7.001 7.658 16.037 1.00 87.69 92 SER A C 1
ATOM 720 O O . SER A 1 92 ? 5.845 8.040 16.201 1.00 87.69 92 SER A O 1
ATOM 722 N N . TRP A 1 93 ? 7.916 8.409 15.417 1.00 88.44 93 TRP A N 1
ATOM 723 C CA . TRP A 1 93 ? 7.629 9.742 14.883 1.00 88.44 93 TRP A CA 1
ATOM 724 C C . TRP A 1 93 ? 6.852 9.739 13.556 1.00 88.44 93 TRP A C 1
ATOM 726 O O . TRP A 1 93 ? 6.392 10.793 13.134 1.00 88.44 93 TRP A O 1
ATOM 736 N N . ASP A 1 94 ? 6.691 8.588 12.901 1.00 88.06 94 ASP A N 1
ATOM 737 C CA . ASP A 1 94 ? 5.911 8.461 11.664 1.00 88.06 94 ASP A CA 1
ATOM 738 C C . ASP A 1 94 ? 4.537 7.836 11.922 1.00 88.06 94 ASP A C 1
ATOM 740 O O . ASP A 1 94 ? 3.559 8.221 11.287 1.00 88.06 94 ASP A O 1
ATOM 744 N N . ILE A 1 95 ? 4.444 6.891 12.866 1.00 89.25 95 ILE A N 1
ATOM 745 C CA . ILE A 1 95 ? 3.195 6.169 13.175 1.00 89.25 95 ILE A CA 1
ATOM 746 C C . ILE A 1 95 ? 2.488 6.663 14.441 1.00 89.25 95 ILE A C 1
ATOM 748 O O . ILE A 1 95 ? 1.359 6.254 14.722 1.00 89.25 95 ILE A O 1
ATOM 752 N N . GLY A 1 96 ? 3.109 7.556 15.213 1.00 90.19 96 GLY A N 1
ATOM 753 C CA . GLY A 1 96 ? 2.516 8.178 16.396 1.00 90.19 96 GLY A CA 1
ATOM 754 C C . GLY A 1 96 ? 2.203 7.184 17.520 1.00 90.19 96 GLY A C 1
ATOM 755 O O . GLY A 1 96 ? 3.008 6.321 17.874 1.00 90.19 96 GLY A O 1
ATOM 756 N N . HIS A 1 97 ? 1.008 7.294 18.106 1.00 89.88 97 HIS A N 1
ATOM 757 C CA . HIS A 1 97 ? 0.620 6.520 19.295 1.00 89.88 97 HIS A CA 1
ATOM 758 C C . HIS A 1 97 ? 0.454 5.019 19.057 1.00 89.88 97 HIS A C 1
ATOM 760 O O . HIS A 1 97 ? 0.400 4.254 20.016 1.00 89.88 97 HIS A O 1
ATOM 766 N N . PHE A 1 98 ? 0.350 4.589 17.806 1.00 88.31 98 PHE A N 1
ATOM 767 C CA . PHE A 1 98 ? 0.256 3.182 17.452 1.00 88.31 98 PHE A CA 1
ATOM 768 C C . PHE A 1 98 ? 1.581 2.428 17.664 1.00 88.31 98 PHE A C 1
ATOM 770 O O . PHE A 1 98 ? 1.570 1.207 17.795 1.00 88.31 98 PHE A O 1
ATOM 777 N N . TRP A 1 99 ? 2.721 3.126 17.775 1.00 89.25 99 TRP A N 1
ATOM 778 C CA . TRP A 1 99 ? 4.033 2.481 17.932 1.00 89.25 99 TRP A CA 1
ATOM 779 C C . TRP A 1 99 ? 4.086 1.489 19.108 1.00 89.25 99 TRP A C 1
ATOM 781 O O . TRP A 1 99 ? 4.721 0.441 19.004 1.00 89.25 99 TRP A O 1
ATOM 791 N N . THR A 1 100 ? 3.362 1.773 20.195 1.00 88.50 100 THR A N 1
ATOM 792 C CA . THR A 1 100 ? 3.302 0.919 21.392 1.00 88.50 100 THR A CA 1
ATOM 793 C C . THR A 1 100 ? 2.660 -0.441 21.122 1.00 88.50 100 THR A C 1
ATOM 795 O O . THR A 1 100 ? 2.927 -1.403 21.840 1.00 88.50 100 THR A O 1
ATOM 798 N N . LEU A 1 101 ? 1.837 -0.544 20.077 1.00 88.38 101 LEU A N 1
ATOM 799 C CA . LEU A 1 101 ? 1.116 -1.755 19.699 1.00 88.38 101 LEU A CA 1
ATOM 800 C C . LEU A 1 101 ? 1.884 -2.608 18.682 1.00 88.38 101 LEU A C 1
ATOM 802 O O . LEU A 1 101 ? 1.518 -3.765 18.479 1.00 88.38 101 LEU A O 1
ATOM 806 N N . LEU A 1 102 ? 2.975 -2.100 18.090 1.00 87.06 102 LEU A N 1
ATOM 807 C CA . LEU A 1 102 ? 3.770 -2.836 17.095 1.00 87.06 102 LEU A CA 1
ATOM 808 C C . LEU A 1 102 ? 4.318 -4.169 17.614 1.00 87.06 102 LEU A C 1
ATOM 810 O O . LEU A 1 102 ? 4.497 -5.101 16.834 1.00 87.06 102 LEU A O 1
ATOM 814 N N . GLY A 1 103 ? 4.577 -4.281 18.921 1.00 87.25 103 GLY A N 1
ATOM 815 C CA . GLY A 1 103 ? 5.033 -5.530 19.542 1.00 87.25 103 GLY A CA 1
ATOM 816 C C . GLY A 1 103 ? 4.024 -6.682 19.441 1.00 87.25 103 GLY A C 1
ATOM 817 O O . GLY A 1 103 ? 4.400 -7.833 19.634 1.00 87.25 103 GLY A O 1
ATOM 818 N N . ARG A 1 104 ? 2.758 -6.391 19.116 1.00 91.62 104 ARG A N 1
ATOM 819 C CA . ARG A 1 104 ? 1.681 -7.383 18.972 1.00 91.62 104 ARG A CA 1
ATOM 820 C C . ARG A 1 104 ? 1.550 -7.933 17.547 1.00 91.62 104 ARG A C 1
ATOM 822 O O . ARG A 1 104 ? 0.731 -8.820 17.330 1.00 91.62 104 ARG A O 1
ATOM 829 N N . PHE A 1 105 ? 2.314 -7.412 16.585 1.00 91.69 105 PHE A N 1
ATOM 830 C CA . PHE A 1 105 ? 2.207 -7.783 15.174 1.00 91.69 105 PHE A CA 1
ATOM 831 C C . PHE A 1 105 ? 3.406 -8.599 14.699 1.00 91.69 105 PHE A C 1
ATOM 833 O O . PHE A 1 105 ? 4.559 -8.268 14.977 1.00 91.69 105 PHE A O 1
ATOM 840 N N . ALA A 1 106 ? 3.126 -9.626 13.892 1.00 92.19 106 ALA A N 1
ATOM 841 C CA . ALA A 1 106 ? 4.139 -10.221 13.033 1.00 92.19 106 ALA A CA 1
ATOM 842 C C . ALA A 1 106 ? 4.554 -9.194 11.970 1.00 92.19 106 ALA A C 1
ATOM 844 O O . ALA A 1 106 ? 3.705 -8.594 11.307 1.00 92.19 106 ALA A O 1
ATOM 845 N N . ARG A 1 107 ? 5.863 -8.975 11.826 1.00 90.12 107 ARG A N 1
ATOM 846 C CA . ARG A 1 107 ? 6.404 -7.952 10.927 1.00 90.12 107 ARG A CA 1
ATOM 847 C C . ARG A 1 107 ? 6.743 -8.550 9.572 1.00 90.12 107 ARG A C 1
ATOM 849 O O . ARG A 1 107 ? 7.427 -9.566 9.493 1.00 90.12 107 ARG A O 1
ATOM 856 N N . VAL A 1 108 ? 6.302 -7.870 8.519 1.00 90.50 108 VAL A N 1
ATOM 857 C CA . VAL A 1 108 ? 6.664 -8.179 7.135 1.00 90.50 108 VAL A CA 1
ATOM 858 C C . VAL A 1 108 ? 7.205 -6.907 6.500 1.00 90.50 108 VAL A C 1
ATOM 860 O O . VAL A 1 108 ? 6.469 -5.947 6.283 1.00 90.50 108 VAL A O 1
ATOM 863 N N . GLU A 1 109 ? 8.504 -6.898 6.221 1.00 88.06 109 GLU A N 1
ATOM 864 C CA . GLU A 1 109 ? 9.168 -5.789 5.544 1.00 88.06 109 GLU A CA 1
ATOM 865 C C . GLU A 1 109 ? 9.110 -6.004 4.026 1.00 88.06 109 GLU A C 1
ATOM 867 O O . GLU A 1 109 ? 9.614 -7.002 3.506 1.00 88.06 109 GLU A O 1
ATOM 872 N N . LEU A 1 110 ? 8.516 -5.055 3.301 1.00 86.50 110 LEU A N 1
ATOM 873 C CA . LEU A 1 110 ? 8.526 -5.056 1.840 1.00 86.50 110 LEU A CA 1
ATOM 874 C C . LEU A 1 110 ? 9.744 -4.288 1.345 1.00 86.50 110 LEU A C 1
ATOM 876 O O . LEU A 1 110 ? 9.769 -3.056 1.341 1.00 86.50 110 LEU A O 1
ATOM 880 N N . ARG A 1 111 ? 10.760 -5.028 0.913 1.00 87.12 111 ARG A N 1
ATOM 881 C CA . ARG A 1 111 ? 11.984 -4.441 0.371 1.00 87.12 111 ARG A CA 1
ATOM 882 C C . ARG A 1 111 ? 11.797 -4.036 -1.093 1.00 87.12 111 ARG A C 1
ATOM 884 O O . ARG A 1 111 ? 10.979 -4.633 -1.798 1.00 87.12 111 ARG A O 1
ATOM 891 N N . PRO A 1 112 ? 12.553 -3.035 -1.578 1.00 89.44 112 PRO A N 1
ATOM 892 C CA . PRO A 1 112 ? 12.690 -2.812 -3.010 1.00 89.44 112 PRO A CA 1
ATOM 893 C C . PRO A 1 112 ? 13.127 -4.102 -3.706 1.00 89.44 112 PRO A C 1
ATOM 895 O O . PRO A 1 112 ? 13.861 -4.903 -3.125 1.00 89.44 112 PRO A O 1
ATOM 898 N N . PHE A 1 113 ? 12.706 -4.273 -4.956 1.00 90.94 113 PHE A N 1
ATOM 899 C CA . PHE A 1 113 ? 13.138 -5.401 -5.765 1.00 90.94 113 PHE A CA 1
ATOM 900 C C . PHE A 1 113 ? 14.652 -5.432 -5.862 1.00 90.94 113 PHE A C 1
ATOM 902 O O . PHE A 1 113 ? 15.303 -4.400 -6.039 1.00 90.94 113 PHE A O 1
ATOM 909 N N . GLN A 1 114 ? 15.191 -6.638 -5.807 1.00 93.25 114 GLN A N 1
ATOM 910 C CA . GLN A 1 114 ? 16.547 -6.945 -6.204 1.00 93.25 114 GLN A CA 1
ATOM 911 C C . GLN A 1 114 ? 16.658 -6.951 -7.729 1.00 93.25 114 GLN A C 1
ATOM 913 O O . GLN A 1 114 ? 15.669 -6.990 -8.468 1.00 93.25 114 GLN A O 1
ATOM 918 N N . HIS A 1 115 ? 17.894 -6.953 -8.223 1.00 92.81 115 HIS A N 1
ATOM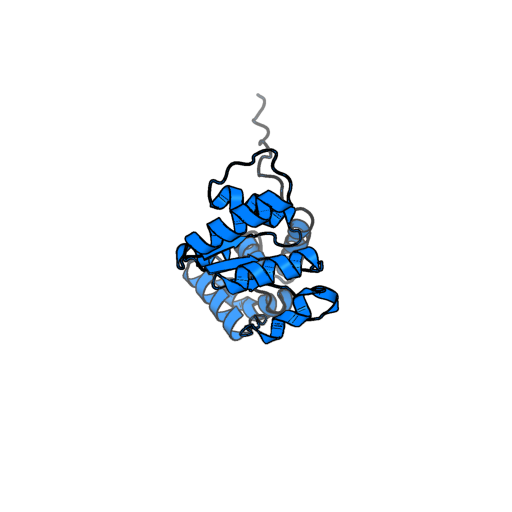 919 C CA . HIS A 1 115 ? 18.146 -6.940 -9.659 1.00 92.81 115 HIS A CA 1
ATOM 920 C C . HIS A 1 115 ? 17.505 -8.138 -10.385 1.00 92.81 115 HIS A C 1
ATOM 922 O O . HIS A 1 115 ? 16.918 -7.964 -11.451 1.00 92.81 115 HIS A O 1
ATOM 928 N N . GLN A 1 116 ? 17.553 -9.332 -9.786 1.00 93.38 116 GLN A N 1
ATOM 929 C CA . GLN A 1 116 ? 16.963 -10.550 -10.350 1.00 93.38 116 GLN A CA 1
ATOM 930 C C . GLN A 1 116 ? 15.427 -10.504 -10.395 1.00 93.38 116 GLN A C 1
ATOM 932 O O . GLN A 1 116 ? 14.819 -10.959 -11.364 1.00 93.38 116 GLN A O 1
ATOM 937 N N . GLU A 1 117 ? 14.791 -9.917 -9.381 1.00 93.00 117 GLU A N 1
ATOM 938 C CA . GLU A 1 117 ? 13.334 -9.741 -9.333 1.00 93.00 117 GLU A CA 1
ATOM 939 C C . GLU A 1 117 ? 12.880 -8.726 -10.388 1.00 93.00 117 GLU A C 1
ATOM 941 O O . GLU A 1 117 ? 11.931 -8.976 -11.132 1.00 93.00 117 GLU A O 1
ATOM 946 N N . ALA A 1 118 ? 13.617 -7.618 -10.533 1.00 92.50 118 ALA A N 1
ATOM 947 C CA . ALA A 1 118 ? 13.383 -6.649 -11.598 1.00 92.50 118 ALA A CA 1
ATOM 948 C C . ALA A 1 118 ? 13.570 -7.275 -12.990 1.00 92.50 118 ALA A C 1
ATOM 950 O O . ALA A 1 118 ? 12.738 -7.056 -13.867 1.00 92.50 118 ALA A O 1
ATOM 951 N N . HIS A 1 119 ? 14.610 -8.090 -13.189 1.00 94.50 119 HIS A N 1
ATOM 952 C CA . HIS A 1 119 ? 14.813 -8.830 -14.436 1.00 94.50 119 HIS A CA 1
ATOM 953 C C . HIS A 1 119 ? 13.643 -9.769 -14.735 1.00 94.50 119 HIS A C 1
ATOM 955 O O . HIS A 1 119 ? 13.120 -9.759 -15.845 1.00 94.50 119 HIS A O 1
ATOM 961 N N . SER A 1 120 ? 13.198 -10.540 -13.743 1.00 93.94 120 SER A N 1
ATOM 962 C CA . SER A 1 120 ? 12.082 -11.483 -13.896 1.00 93.94 120 SER A CA 1
ATOM 963 C C . SER A 1 120 ? 10.782 -10.766 -14.269 1.00 93.94 120 SER A C 1
ATOM 965 O O . SER A 1 120 ? 10.052 -11.229 -15.148 1.00 93.94 120 SER A O 1
ATOM 967 N N . LEU A 1 121 ? 10.520 -9.598 -13.668 1.00 92.25 121 LEU A N 1
ATOM 968 C CA . LEU A 1 121 ? 9.368 -8.767 -14.025 1.00 92.25 121 LEU A CA 1
ATOM 969 C C . LEU A 1 121 ? 9.442 -8.287 -15.482 1.00 92.25 121 LEU A C 1
ATOM 971 O O . LEU A 1 121 ? 8.449 -8.383 -16.202 1.00 92.25 121 LEU A O 1
ATOM 975 N N . VAL A 1 122 ? 10.600 -7.779 -15.921 1.00 93.06 122 VAL A N 1
ATOM 976 C CA . VAL A 1 122 ? 10.776 -7.304 -17.305 1.00 93.06 122 VAL A CA 1
ATOM 977 C C . VAL A 1 122 ? 10.676 -8.462 -18.300 1.00 93.06 122 VAL A C 1
ATOM 979 O O . VAL A 1 122 ? 9.970 -8.320 -19.293 1.00 93.06 122 VAL A O 1
ATOM 982 N N . SER A 1 123 ? 11.291 -9.614 -18.007 1.00 94.50 123 SER A N 1
ATOM 983 C CA . SER A 1 123 ? 11.187 -10.831 -18.830 1.00 94.50 123 SER A CA 1
ATOM 984 C C . SER A 1 123 ? 9.732 -11.236 -19.018 1.00 94.50 123 SER A C 1
ATOM 986 O O . SER A 1 123 ? 9.262 -11.354 -20.144 1.00 94.50 123 SER A O 1
ATOM 988 N N . THR A 1 124 ? 8.973 -11.306 -17.922 1.00 93.06 124 THR A N 1
ATOM 989 C CA . THR A 1 124 ? 7.545 -11.646 -17.970 1.00 93.06 124 THR A CA 1
ATOM 990 C C . THR A 1 124 ? 6.749 -10.633 -18.800 1.00 93.06 124 THR A C 1
ATOM 992 O O . THR A 1 124 ? 5.834 -11.007 -19.532 1.00 93.06 124 THR A O 1
ATOM 995 N N . ALA A 1 125 ? 7.067 -9.338 -18.702 1.00 91.56 125 ALA A N 1
ATOM 996 C CA . ALA A 1 125 ? 6.393 -8.304 -19.485 1.00 91.56 125 ALA A CA 1
ATOM 997 C C . ALA A 1 125 ? 6.702 -8.416 -20.989 1.00 91.56 125 ALA A C 1
ATOM 999 O O . ALA A 1 125 ? 5.809 -8.205 -21.810 1.00 91.56 125 ALA A O 1
ATOM 1000 N N . VAL A 1 126 ? 7.939 -8.773 -21.343 1.00 92.69 126 VAL A N 1
ATOM 1001 C CA . VAL A 1 126 ? 8.368 -9.033 -22.725 1.00 92.69 126 VAL A CA 1
ATOM 1002 C C . VAL A 1 126 ? 7.709 -10.296 -23.276 1.00 92.69 126 VAL A C 1
ATOM 1004 O O . VAL A 1 126 ? 7.137 -10.260 -24.361 1.00 92.69 126 VAL A O 1
ATOM 1007 N N . GLU A 1 127 ? 7.731 -11.394 -22.520 1.00 93.56 127 GLU A N 1
ATOM 1008 C CA . GLU A 1 127 ? 7.120 -12.678 -22.895 1.00 93.56 127 GLU A CA 1
ATOM 1009 C C . GLU A 1 127 ? 5.613 -12.547 -23.136 1.00 93.56 127 GLU A C 1
ATOM 1011 O O . GLU A 1 127 ? 5.062 -13.173 -24.039 1.00 93.56 127 GLU A O 1
ATOM 1016 N N . ARG A 1 128 ? 4.942 -11.687 -22.363 1.00 91.75 128 ARG A N 1
ATOM 1017 C CA . ARG A 1 128 ? 3.518 -11.366 -22.535 1.00 91.75 128 ARG A CA 1
ATOM 1018 C C . ARG A 1 128 ? 3.244 -10.338 -23.638 1.00 91.75 128 ARG A C 1
ATOM 1020 O O . ARG A 1 128 ? 2.089 -9.967 -23.824 1.00 91.75 128 ARG A O 1
ATOM 1027 N N . GLY A 1 129 ? 4.272 -9.844 -24.328 1.00 88.44 129 GLY A N 1
ATOM 1028 C CA . GLY A 1 129 ? 4.145 -8.844 -25.391 1.00 88.44 129 GLY A CA 1
ATOM 1029 C C . GLY A 1 129 ? 3.681 -7.464 -24.914 1.00 88.44 129 GLY A C 1
ATOM 1030 O O . GLY A 1 129 ? 3.246 -6.658 -25.730 1.00 88.44 129 GLY A O 1
ATOM 1031 N N . ILE A 1 130 ? 3.752 -7.179 -23.608 1.00 89.06 130 ILE A N 1
ATOM 1032 C CA . ILE A 1 130 ? 3.340 -5.886 -23.034 1.00 89.06 130 ILE A CA 1
ATOM 1033 C C . ILE A 1 130 ? 4.350 -4.799 -23.410 1.00 89.06 130 ILE A C 1
ATOM 1035 O O . ILE A 1 130 ? 3.976 -3.655 -23.648 1.00 89.06 130 ILE A O 1
ATOM 1039 N N . VAL A 1 131 ? 5.635 -5.153 -23.451 1.00 89.69 131 VAL A N 1
ATOM 1040 C CA . VAL A 1 131 ? 6.727 -4.243 -23.811 1.00 89.69 131 VAL A CA 1
ATOM 1041 C C . VAL A 1 131 ? 7.578 -4.835 -24.936 1.00 89.69 131 VAL A C 1
ATOM 1043 O O . VAL A 1 131 ? 7.643 -6.060 -25.071 1.00 89.69 131 VAL A O 1
ATOM 1046 N N . PRO A 1 132 ? 8.272 -3.998 -25.731 1.00 88.69 132 PRO A N 1
ATOM 1047 C CA . PRO A 1 132 ? 9.142 -4.482 -26.798 1.00 88.69 132 PRO A CA 1
ATOM 1048 C C . PRO A 1 132 ? 10.252 -5.393 -26.263 1.00 88.69 132 PRO A C 1
ATOM 1050 O O . PRO A 1 132 ? 10.853 -5.095 -25.232 1.00 88.69 132 PRO A O 1
ATOM 1053 N N . GLY A 1 133 ? 10.611 -6.445 -27.006 1.00 87.56 133 GLY A N 1
ATOM 1054 C CA . GLY A 1 133 ? 11.674 -7.379 -26.600 1.00 87.56 133 GLY A CA 1
ATOM 1055 C C . GLY A 1 133 ? 13.038 -6.722 -26.369 1.00 87.56 133 GLY A C 1
ATOM 1056 O O . GLY A 1 133 ? 13.809 -7.155 -25.515 1.00 87.56 133 GLY A O 1
ATOM 1057 N N . ALA A 1 134 ? 13.298 -5.600 -27.043 1.00 87.50 134 ALA A N 1
ATOM 1058 C CA . ALA A 1 134 ? 14.497 -4.797 -26.839 1.00 87.50 134 ALA A CA 1
ATOM 1059 C C . ALA A 1 134 ? 14.613 -4.219 -25.405 1.00 87.50 134 ALA A C 1
ATOM 1061 O O . ALA A 1 134 ? 15.712 -3.869 -24.973 1.00 87.50 134 ALA A O 1
ATOM 1062 N N . ALA A 1 135 ? 13.523 -4.198 -24.621 1.00 88.19 135 ALA A N 1
ATOM 1063 C CA . ALA A 1 135 ? 13.542 -3.845 -23.199 1.00 88.19 135 ALA A CA 1
ATOM 1064 C C . ALA A 1 135 ? 14.464 -4.757 -22.365 1.00 88.19 135 ALA A C 1
ATOM 1066 O O . ALA A 1 135 ? 15.039 -4.296 -21.374 1.00 88.19 135 ALA A O 1
ATOM 1067 N N . MET A 1 136 ? 14.681 -6.011 -22.790 1.00 92.56 136 MET A N 1
ATOM 1068 C CA . MET A 1 136 ? 15.631 -6.920 -22.133 1.00 92.56 136 MET A CA 1
ATOM 1069 C C . MET A 1 136 ? 17.061 -6.368 -22.132 1.00 92.56 136 MET A C 1
ATOM 1071 O O . MET A 1 136 ? 17.788 -6.537 -21.155 1.00 92.56 136 MET A O 1
ATOM 1075 N N . GLY A 1 137 ? 17.451 -5.627 -23.175 1.00 89.69 137 GLY A N 1
ATOM 1076 C CA . GLY A 1 137 ? 18.780 -5.015 -23.273 1.00 89.69 137 GLY A CA 1
ATOM 1077 C C . GLY A 1 137 ? 19.017 -3.869 -22.283 1.00 89.69 137 GLY A C 1
ATOM 1078 O O . GLY A 1 137 ? 20.163 -3.496 -22.034 1.00 89.69 137 GLY A O 1
ATOM 1079 N N . ILE A 1 138 ? 17.957 -3.317 -21.680 1.00 90.88 138 ILE A N 1
ATOM 1080 C CA . ILE A 1 138 ? 18.030 -2.142 -20.798 1.00 90.88 138 ILE A CA 1
ATOM 1081 C C . ILE A 1 138 ? 17.571 -2.418 -19.358 1.00 90.88 138 ILE A C 1
ATOM 1083 O O . ILE A 1 138 ? 17.422 -1.475 -18.578 1.00 90.88 138 ILE A O 1
ATOM 1087 N N . VAL A 1 139 ? 17.408 -3.683 -18.951 1.00 92.69 139 VAL A N 1
ATOM 1088 C CA . VAL A 1 139 ? 16.986 -4.064 -17.582 1.00 92.69 139 VAL A CA 1
ATOM 1089 C C . VAL A 1 139 ? 17.858 -3.407 -16.508 1.00 92.69 139 VAL A C 1
ATOM 1091 O O . VAL A 1 139 ? 17.344 -2.855 -15.536 1.00 92.69 139 VAL A O 1
ATOM 1094 N N . GLY A 1 140 ? 19.181 -3.382 -16.698 1.00 91.50 140 GLY A N 1
ATOM 1095 C CA . GLY A 1 140 ? 20.103 -2.705 -15.779 1.00 91.50 140 GLY A CA 1
ATOM 1096 C C . GLY A 1 140 ? 19.838 -1.205 -15.644 1.00 91.50 140 GLY A C 1
ATOM 1097 O O . GLY A 1 140 ? 19.929 -0.652 -14.546 1.00 91.50 140 GLY A O 1
ATOM 1098 N N . TRP A 1 141 ? 19.473 -0.539 -16.741 1.00 92.38 141 TRP A N 1
ATOM 1099 C CA . TRP A 1 141 ? 19.105 0.875 -16.722 1.00 92.38 141 TRP A CA 1
ATOM 1100 C C . TRP A 1 141 ? 17.748 1.099 -16.040 1.00 92.38 141 TRP A C 1
ATOM 1102 O O . TRP A 1 141 ? 17.633 2.005 -15.210 1.00 92.38 141 TRP A O 1
ATOM 1112 N N . LEU A 1 142 ? 16.754 0.248 -16.315 1.00 91.56 142 LEU A N 1
ATOM 1113 C CA . LEU A 1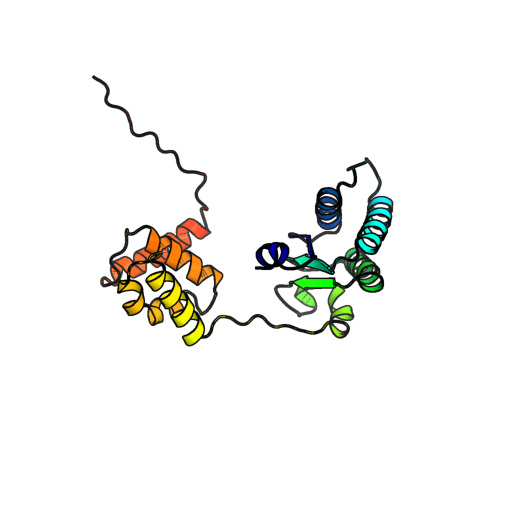 142 ? 15.432 0.284 -15.677 1.00 91.56 142 LEU A CA 1
ATOM 1114 C C . LEU A 1 142 ? 15.530 0.069 -14.162 1.00 91.56 142 LEU A C 1
ATOM 1116 O O . LEU A 1 142 ? 14.939 0.819 -13.381 1.00 91.56 142 LEU A O 1
ATOM 1120 N N . TYR A 1 143 ? 16.336 -0.903 -13.737 1.00 92.56 143 TYR A N 1
ATOM 1121 C CA . TYR A 1 143 ? 16.598 -1.189 -12.330 1.00 92.56 143 TYR A CA 1
ATOM 1122 C C . TYR A 1 143 ? 17.253 -0.001 -11.616 1.00 92.56 143 TYR A C 1
ATOM 1124 O O . TYR A 1 143 ? 16.739 0.472 -10.603 1.00 92.56 143 TYR A O 1
ATOM 1132 N N . ARG A 1 144 ? 18.344 0.552 -12.170 1.00 91.56 144 ARG A N 1
ATOM 1133 C CA . ARG A 1 144 ? 19.021 1.723 -11.579 1.00 91.56 144 ARG A CA 1
ATOM 1134 C C . ARG A 1 144 ? 18.120 2.956 -11.537 1.00 91.56 144 ARG A C 1
ATOM 1136 O O . ARG A 1 144 ? 18.170 3.717 -10.577 1.00 91.56 144 ARG A O 1
ATOM 1143 N N . THR A 1 145 ? 17.289 3.154 -12.558 1.00 89.38 145 THR A N 1
ATOM 1144 C CA . THR A 1 145 ? 16.388 4.315 -12.643 1.00 89.38 145 THR A CA 1
ATOM 1145 C C . THR A 1 145 ? 15.209 4.202 -11.678 1.00 89.38 145 THR A C 1
ATOM 1147 O O . THR A 1 145 ? 14.798 5.203 -11.090 1.00 89.38 145 THR A O 1
ATOM 1150 N N . SER A 1 146 ? 14.683 2.993 -11.477 1.00 89.38 146 SER A N 1
ATOM 1151 C CA . SER A 1 146 ? 13.632 2.725 -10.489 1.00 89.38 146 SER A CA 1
ATOM 1152 C C . SER A 1 146 ? 14.167 2.603 -9.059 1.00 89.38 146 SER A C 1
ATOM 1154 O O . SER A 1 146 ? 13.385 2.759 -8.121 1.00 89.38 146 SER A O 1
ATOM 1156 N N . ALA A 1 147 ? 15.474 2.368 -8.887 1.00 89.50 147 ALA A N 1
ATOM 1157 C CA . ALA A 1 147 ? 16.117 2.016 -7.619 1.00 89.50 147 ALA A CA 1
ATOM 1158 C C . ALA A 1 147 ? 15.437 0.812 -6.936 1.00 89.50 147 ALA A C 1
ATOM 1160 O O . ALA A 1 147 ? 15.208 0.817 -5.729 1.00 89.50 147 ALA A O 1
ATOM 1161 N N . GLY A 1 148 ? 15.020 -0.178 -7.735 1.00 87.56 148 GLY A N 1
ATOM 1162 C CA . GLY A 1 148 ? 14.284 -1.354 -7.258 1.00 87.56 148 GLY A CA 1
ATOM 1163 C C . GLY A 1 148 ? 12.830 -1.079 -6.852 1.00 87.56 148 GLY A C 1
ATOM 1164 O O . GLY A 1 148 ? 12.129 -1.999 -6.453 1.00 87.56 148 GLY A O 1
ATOM 1165 N N . ASN A 1 149 ? 12.324 0.155 -6.950 1.00 88.88 149 ASN A N 1
ATOM 1166 C CA . ASN A 1 149 ? 10.935 0.448 -6.599 1.00 88.88 149 ASN A CA 1
ATOM 1167 C C . ASN A 1 149 ? 9.969 -0.150 -7.647 1.00 88.88 149 ASN A C 1
ATOM 1169 O O . ASN A 1 149 ? 9.971 0.321 -8.793 1.00 88.88 149 ASN A O 1
ATOM 1173 N N . PRO A 1 150 ? 9.091 -1.105 -7.276 1.00 86.69 150 PRO A N 1
ATOM 1174 C CA . PRO A 1 150 ? 8.214 -1.776 -8.238 1.00 86.69 150 PRO A CA 1
ATOM 1175 C C . PRO A 1 150 ? 7.238 -0.814 -8.920 1.00 86.69 150 PRO A C 1
ATOM 1177 O O . PRO A 1 150 ? 7.020 -0.896 -10.123 1.00 86.69 150 PRO A O 1
ATOM 1180 N N . GLY A 1 151 ? 6.702 0.164 -8.183 1.00 86.56 151 GLY A N 1
ATOM 1181 C CA . GLY A 1 151 ? 5.784 1.161 -8.736 1.00 86.56 151 GLY A CA 1
ATOM 1182 C C . GLY A 1 151 ? 6.443 2.049 -9.795 1.00 86.56 151 GLY A C 1
ATOM 1183 O O . GLY A 1 151 ? 5.844 2.324 -10.834 1.00 86.56 151 GLY A O 1
ATOM 1184 N N . ARG A 1 152 ? 7.693 2.474 -9.572 1.00 88.56 152 ARG A N 1
ATOM 1185 C CA . ARG A 1 152 ? 8.468 3.225 -10.577 1.00 88.56 152 ARG A CA 1
ATOM 1186 C C . ARG A 1 152 ? 8.811 2.360 -11.785 1.00 88.56 152 ARG A C 1
ATOM 1188 O O . ARG A 1 152 ? 8.736 2.851 -12.907 1.00 88.56 152 ARG A O 1
ATOM 1195 N N . LEU A 1 153 ? 9.167 1.096 -11.559 1.00 90.12 153 LEU A N 1
ATOM 1196 C CA . LEU A 1 153 ? 9.472 0.153 -12.632 1.00 90.12 153 LEU A CA 1
ATOM 1197 C C . LEU A 1 153 ? 8.245 -0.102 -13.521 1.00 90.12 153 LEU A C 1
ATOM 1199 O O . LEU A 1 153 ? 8.353 0.019 -14.736 1.00 90.12 153 LEU A O 1
ATOM 1203 N N . CYS A 1 154 ? 7.066 -0.333 -12.938 1.00 88.38 154 CYS A N 1
ATOM 1204 C CA . CYS A 1 154 ? 5.822 -0.486 -13.700 1.00 88.38 154 CYS A CA 1
ATOM 1205 C C . CYS A 1 154 ? 5.476 0.762 -14.524 1.00 88.38 154 CYS A C 1
ATOM 1207 O O . CYS A 1 154 ? 5.042 0.631 -15.665 1.00 88.38 154 CYS A O 1
ATOM 1209 N N . LYS A 1 155 ? 5.702 1.972 -13.991 1.00 88.06 155 LYS A N 1
ATOM 1210 C CA . LYS A 1 155 ? 5.506 3.219 -14.754 1.00 88.06 155 LYS A CA 1
ATOM 1211 C C . LYS A 1 155 ? 6.435 3.299 -15.965 1.00 88.06 155 LYS A C 1
ATOM 1213 O O . LYS A 1 155 ? 5.965 3.568 -17.062 1.00 88.06 155 LYS A O 1
ATOM 1218 N N . LEU A 1 156 ? 7.724 2.999 -15.785 1.00 89.88 156 LEU A N 1
ATOM 1219 C CA . LEU A 1 156 ? 8.691 2.959 -16.890 1.00 89.88 156 LEU A CA 1
ATOM 1220 C C . LEU A 1 156 ? 8.289 1.938 -17.961 1.00 89.88 156 LEU A C 1
ATOM 1222 O O . LEU A 1 156 ? 8.383 2.232 -19.148 1.00 89.88 156 LEU A O 1
ATOM 1226 N N . LEU A 1 157 ? 7.820 0.757 -17.549 1.00 90.00 157 LEU A N 1
ATOM 1227 C CA . LEU A 1 157 ? 7.340 -0.270 -18.475 1.00 90.00 157 LEU A CA 1
ATOM 1228 C C . LEU A 1 157 ? 6.066 0.160 -19.210 1.00 90.00 157 LEU A C 1
ATOM 1230 O O . LEU A 1 157 ? 5.949 -0.093 -20.401 1.00 90.00 157 LEU A O 1
ATOM 1234 N N . THR A 1 158 ? 5.152 0.853 -18.530 1.00 89.00 158 THR A N 1
ATOM 1235 C CA . THR A 1 158 ? 3.932 1.397 -19.149 1.00 89.00 158 THR A CA 1
ATOM 1236 C C . THR A 1 158 ? 4.278 2.436 -20.217 1.00 89.00 158 THR A C 1
ATOM 1238 O O . THR A 1 158 ? 3.737 2.399 -21.314 1.00 89.00 158 THR A O 1
ATOM 1241 N N . GLU A 1 159 ? 5.229 3.326 -19.939 1.00 87.25 159 GLU A N 1
ATOM 1242 C CA . GLU A 1 159 ? 5.697 4.297 -20.932 1.00 87.25 159 GLU A CA 1
ATOM 1243 C C . GLU A 1 159 ? 6.424 3.628 -22.107 1.00 87.25 159 GLU A C 1
ATOM 1245 O O . GLU A 1 159 ? 6.231 4.015 -23.257 1.00 87.25 159 GLU A O 1
ATOM 1250 N N . LEU A 1 160 ? 7.219 2.584 -21.852 1.00 87.38 160 LEU A N 1
ATOM 1251 C CA . LEU A 1 160 ? 7.842 1.795 -22.920 1.00 87.38 160 LEU A CA 1
ATOM 1252 C C . LEU A 1 160 ? 6.809 1.076 -23.796 1.00 87.38 160 LEU A C 1
ATOM 1254 O O . LEU A 1 160 ? 7.000 0.999 -25.009 1.00 87.38 160 LEU A O 1
ATOM 1258 N N . ALA A 1 161 ? 5.718 0.583 -23.204 1.00 86.88 161 ALA A N 1
ATOM 1259 C CA . ALA A 1 161 ? 4.622 -0.057 -23.929 1.00 86.88 161 ALA A CA 1
ATOM 1260 C C . ALA A 1 161 ? 3.937 0.902 -24.919 1.00 86.88 161 ALA A C 1
ATOM 1262 O O . ALA A 1 161 ? 3.503 0.474 -25.984 1.00 86.88 161 ALA A O 1
ATOM 1263 N N . ASN A 1 162 ? 3.914 2.208 -24.624 1.00 83.31 162 ASN A N 1
ATOM 1264 C CA . ASN A 1 162 ? 3.363 3.228 -25.524 1.00 83.31 162 ASN A CA 1
ATOM 1265 C C . ASN A 1 162 ? 4.208 3.440 -26.802 1.00 83.31 162 ASN A C 1
ATOM 1267 O O . ASN A 1 162 ? 3.794 4.171 -27.696 1.00 83.31 162 ASN A O 1
ATOM 1271 N N . GLY A 1 163 ? 5.384 2.808 -26.920 1.00 68.81 163 GLY A N 1
ATOM 1272 C CA . GLY A 1 163 ? 6.072 2.602 -28.202 1.00 68.81 163 GLY A CA 1
ATOM 1273 C C . GLY A 1 163 ? 6.804 3.810 -28.800 1.00 68.81 163 GLY A C 1
ATOM 1274 O O . GLY A 1 163 ? 7.313 3.720 -29.913 1.00 68.81 163 GLY A O 1
ATOM 1275 N N . HIS A 1 164 ? 6.905 4.933 -28.086 1.00 76.94 164 HIS A N 1
ATOM 1276 C CA . HIS A 1 164 ? 7.537 6.160 -28.601 1.00 76.94 164 HIS A CA 1
ATOM 1277 C C . HIS A 1 164 ? 9.049 6.271 -28.344 1.00 76.94 164 HIS A C 1
ATOM 1279 O O . HIS A 1 164 ? 9.651 7.302 -28.660 1.00 76.94 164 HIS A O 1
ATOM 1285 N N . TYR A 1 165 ? 9.671 5.246 -27.759 1.00 83.69 165 TYR A N 1
ATOM 1286 C CA . TYR A 1 165 ? 11.061 5.306 -27.313 1.00 83.69 165 TYR A CA 1
ATOM 1287 C C . TYR A 1 165 ? 11.927 4.269 -28.022 1.00 83.69 165 TYR A C 1
ATOM 1289 O O . TYR A 1 165 ? 11.633 3.076 -28.016 1.00 83.69 165 TYR A O 1
ATOM 1297 N N . ASP A 1 166 ? 13.038 4.737 -28.583 1.00 81.62 166 ASP A N 1
ATOM 1298 C CA . ASP A 1 166 ? 14.105 3.889 -29.096 1.00 81.62 166 ASP A CA 1
ATOM 1299 C C . ASP A 1 166 ? 15.037 3.510 -27.940 1.00 81.62 166 ASP A C 1
ATOM 1301 O O . ASP A 1 166 ? 15.840 4.317 -27.467 1.00 81.62 166 ASP A O 1
ATOM 1305 N N . VAL A 1 167 ? 14.933 2.268 -27.475 1.00 82.31 167 VAL A N 1
ATOM 1306 C CA . VAL A 1 167 ? 15.711 1.772 -26.331 1.00 82.31 167 VAL A CA 1
ATOM 1307 C C . VAL A 1 167 ? 17.217 1.693 -26.599 1.00 82.31 167 VAL A C 1
ATOM 1309 O O . VAL A 1 167 ? 17.994 1.654 -25.643 1.00 82.31 167 VAL A O 1
ATOM 1312 N N . CYS A 1 168 ? 17.642 1.712 -27.865 1.00 79.44 168 CYS A N 1
ATOM 1313 C CA . CYS A 1 168 ? 19.052 1.720 -28.252 1.00 79.44 168 CYS A CA 1
ATOM 1314 C C . CYS A 1 168 ? 19.667 3.126 -28.173 1.00 79.44 168 CYS A C 1
ATOM 1316 O O . CYS A 1 168 ? 20.891 3.267 -28.168 1.00 79.44 168 CYS A O 1
ATOM 1318 N N . ASN A 1 169 ? 18.841 4.173 -28.077 1.00 84.88 169 ASN A N 1
ATOM 1319 C CA . ASN A 1 169 ? 19.285 5.559 -28.068 1.00 84.88 169 ASN A CA 1
ATOM 1320 C C . ASN A 1 169 ? 19.291 6.151 -26.639 1.00 84.88 169 ASN A C 1
ATOM 1322 O O . ASN A 1 169 ? 18.227 6.372 -26.047 1.00 84.88 169 ASN A O 1
ATOM 1326 N N . PRO A 1 170 ? 20.463 6.530 -26.085 1.00 83.06 170 PRO A N 1
ATOM 1327 C CA . PRO A 1 170 ? 20.562 7.134 -24.755 1.00 83.06 170 PRO A CA 1
ATOM 1328 C C . PRO A 1 170 ? 19.716 8.402 -24.561 1.00 83.06 170 PRO A C 1
ATOM 1330 O O . PRO A 1 170 ? 19.226 8.651 -23.456 1.00 83.06 170 PRO A O 1
ATOM 1333 N N . CYS A 1 171 ? 19.522 9.211 -25.607 1.00 85.12 171 CYS A N 1
ATOM 1334 C CA . CYS A 1 171 ? 18.674 10.404 -25.542 1.00 85.12 171 CYS A CA 1
ATOM 1335 C C . CYS A 1 171 ? 17.195 10.035 -25.385 1.00 85.12 171 CYS A C 1
ATOM 1337 O O . CYS A 1 171 ? 16.476 10.693 -24.631 1.00 85.12 171 CYS A O 1
ATOM 1339 N N . SER A 1 172 ? 16.758 8.949 -26.026 1.00 86.31 172 SER A N 1
ATOM 1340 C CA . SER A 1 172 ? 15.392 8.442 -25.887 1.00 86.31 172 SER A CA 1
ATOM 1341 C C . SER A 1 172 ? 15.135 7.910 -24.473 1.00 86.31 172 SER A C 1
ATOM 1343 O O . SER A 1 172 ? 14.118 8.238 -23.868 1.00 86.31 172 SER A O 1
ATOM 1345 N N . LEU A 1 173 ? 16.109 7.218 -23.872 1.00 85.12 173 LEU A N 1
ATOM 1346 C CA . LEU A 1 173 ? 16.027 6.773 -22.473 1.00 85.12 173 LEU A CA 1
ATOM 1347 C C . LEU A 1 173 ? 15.981 7.947 -21.477 1.00 85.12 173 LEU A C 1
ATOM 1349 O O . LEU A 1 173 ? 15.258 7.906 -20.477 1.00 85.12 173 LEU A O 1
ATOM 1353 N N . ARG A 1 174 ? 16.726 9.031 -21.738 1.00 85.38 174 ARG A N 1
ATOM 1354 C CA . ARG A 1 174 ? 16.628 10.262 -20.929 1.00 85.38 174 ARG A CA 1
ATOM 1355 C C . ARG A 1 174 ? 15.244 10.897 -21.041 1.00 85.38 174 ARG A C 1
ATOM 1357 O O . ARG A 1 174 ? 14.711 11.330 -20.019 1.00 85.38 174 ARG A O 1
ATOM 1364 N N . ARG A 1 175 ? 14.670 10.922 -22.246 1.00 86.19 175 ARG A N 1
ATOM 1365 C CA . ARG A 1 175 ? 13.312 11.420 -22.491 1.00 86.19 175 ARG A CA 1
ATOM 1366 C C . ARG A 1 175 ? 12.264 10.569 -21.773 1.00 86.19 175 ARG A C 1
ATOM 1368 O O . ARG A 1 175 ? 11.479 11.132 -21.029 1.00 86.19 175 ARG A O 1
ATOM 1375 N N . LEU A 1 176 ? 12.345 9.241 -21.855 1.00 87.12 176 LEU A N 1
ATOM 1376 C CA . LEU A 1 176 ? 11.486 8.315 -21.102 1.00 87.12 176 LEU A CA 1
ATOM 1377 C C . LEU A 1 176 ? 11.483 8.622 -19.596 1.00 87.12 176 LEU A C 1
ATOM 1379 O O . LEU A 1 176 ? 10.433 8.708 -18.956 1.00 87.12 176 LEU A O 1
ATOM 1383 N N . LYS A 1 177 ? 12.671 8.828 -19.014 1.00 86.00 177 LYS A N 1
ATOM 1384 C CA . LYS A 1 177 ? 12.799 9.206 -17.599 1.00 86.00 177 LYS A CA 1
ATOM 1385 C C . LYS A 1 177 ? 12.146 10.562 -17.305 1.00 86.00 177 LYS A C 1
ATOM 1387 O O . LYS A 1 177 ? 11.602 10.740 -16.215 1.00 86.00 177 LYS A O 1
ATOM 1392 N N . LEU A 1 178 ? 12.245 11.522 -18.224 1.00 84.62 178 LEU A N 1
ATOM 1393 C CA . LEU A 1 178 ? 11.631 12.840 -18.084 1.00 84.62 178 LEU A CA 1
ATOM 1394 C C . LEU A 1 178 ? 10.104 12.751 -18.173 1.00 84.62 178 LEU A C 1
ATOM 1396 O O . LEU A 1 178 ? 9.435 13.257 -17.278 1.00 84.62 178 LEU A O 1
ATOM 1400 N N . ASP A 1 179 ? 9.577 12.045 -19.168 1.00 84.56 179 ASP A N 1
ATOM 1401 C CA . ASP A 1 179 ? 8.140 11.878 -19.397 1.00 84.56 179 ASP A CA 1
ATOM 1402 C C . ASP A 1 179 ? 7.483 11.169 -18.196 1.00 84.56 179 ASP A C 1
ATOM 1404 O O . ASP A 1 179 ? 6.497 11.663 -17.648 1.00 84.56 179 ASP A O 1
ATOM 1408 N N . CYS A 1 180 ? 8.130 10.140 -17.628 1.00 80.94 180 CYS A N 1
ATOM 1409 C CA . CYS A 1 180 ? 7.710 9.529 -16.356 1.00 80.94 180 CYS A CA 1
ATOM 1410 C C . CYS A 1 180 ? 7.620 10.528 -15.186 1.00 80.94 180 CYS A C 1
ATOM 1412 O O . CYS A 1 180 ? 6.763 10.389 -14.311 1.00 80.94 180 CYS A O 1
ATOM 1414 N N . ARG A 1 181 ? 8.535 11.507 -15.113 1.00 82.75 181 ARG A N 1
ATOM 1415 C CA . ARG A 1 181 ? 8.521 12.540 -14.062 1.00 82.75 181 ARG A CA 1
ATOM 1416 C C . ARG A 1 181 ? 7.435 13.573 -14.320 1.00 82.75 181 ARG A C 1
ATOM 1418 O O . ARG A 1 181 ? 6.781 13.978 -13.365 1.00 82.75 181 ARG A O 1
ATOM 1425 N N . ILE A 1 182 ? 7.242 13.973 -15.575 1.00 82.88 182 ILE A N 1
ATOM 1426 C CA . ILE A 1 182 ? 6.184 14.903 -15.974 1.00 82.88 182 ILE A CA 1
ATOM 1427 C C . ILE A 1 182 ? 4.824 14.290 -15.638 1.00 82.88 182 ILE A C 1
ATOM 1429 O O . ILE A 1 182 ? 4.074 14.912 -14.898 1.00 82.88 182 ILE A O 1
ATOM 1433 N N . HIS A 1 183 ? 4.547 13.049 -16.047 1.00 79.44 183 HIS A N 1
ATOM 1434 C CA . HIS A 1 183 ? 3.285 12.367 -15.729 1.00 79.44 183 HIS A CA 1
ATOM 1435 C C . HIS A 1 183 ? 3.094 12.083 -14.231 1.00 79.44 183 HIS A C 1
ATOM 1437 O O . HIS A 1 183 ? 1.967 11.937 -13.764 1.00 79.44 183 HIS A O 1
ATOM 1443 N N . ALA A 1 184 ? 4.175 12.013 -13.447 1.00 72.31 184 ALA A N 1
ATOM 1444 C CA . ALA A 1 184 ? 4.068 11.911 -11.992 1.00 72.31 184 ALA A CA 1
ATOM 1445 C C . ALA A 1 184 ? 3.643 13.230 -11.323 1.00 72.31 184 ALA A C 1
ATOM 1447 O O . ALA A 1 184 ? 3.037 13.179 -10.257 1.00 72.31 184 ALA A O 1
ATOM 1448 N N . VAL A 1 185 ? 3.974 14.380 -11.919 1.00 76.94 185 VAL A N 1
ATOM 1449 C CA . VAL A 1 185 ? 3.609 15.719 -11.415 1.00 76.94 185 VAL A CA 1
ATOM 1450 C C . VAL A 1 185 ? 2.279 16.188 -12.009 1.00 76.94 185 VAL A C 1
ATOM 1452 O O . VAL A 1 185 ? 1.478 16.807 -11.317 1.00 76.94 185 VAL A O 1
ATOM 1455 N N . PHE A 1 186 ? 2.028 15.844 -13.269 1.00 71.19 186 PHE A N 1
ATOM 1456 C CA . PHE A 1 186 ? 0.815 16.139 -14.017 1.00 71.19 186 PHE A CA 1
ATOM 1457 C C . PHE A 1 186 ? 0.172 14.814 -14.439 1.00 71.19 186 PHE A C 1
ATOM 1459 O O . PHE A 1 186 ? 0.358 14.383 -15.581 1.00 71.19 186 PHE A O 1
ATOM 1466 N N . PRO A 1 187 ? -0.539 14.118 -13.532 1.00 60.78 187 PRO A N 1
ATOM 1467 C CA . PRO A 1 187 ? -1.334 12.968 -13.931 1.00 60.78 187 PRO A CA 1
ATOM 1468 C C . PRO A 1 187 ? -2.326 13.453 -14.986 1.00 60.78 187 PRO A C 1
ATOM 1470 O O . PRO A 1 187 ? -3.114 14.359 -14.721 1.00 60.78 187 PRO A O 1
ATOM 1473 N N . ALA A 1 188 ? -2.224 12.922 -16.205 1.00 57.00 188 ALA A N 1
ATOM 1474 C CA . ALA A 1 188 ? -3.051 13.369 -17.313 1.00 57.00 188 ALA A CA 1
ATOM 1475 C C . ALA A 1 188 ? -4.533 13.275 -16.916 1.00 57.00 188 ALA A C 1
ATOM 1477 O O . ALA A 1 188 ? -5.062 12.182 -16.707 1.00 57.00 188 ALA A O 1
ATOM 1478 N N . HIS A 1 189 ? -5.209 14.422 -16.815 1.00 43.09 189 HIS A N 1
ATOM 1479 C CA . HIS A 1 189 ? -6.657 14.457 -16.964 1.00 43.09 189 HIS A CA 1
ATOM 1480 C C . HIS A 1 189 ? -6.983 13.869 -18.343 1.00 43.09 189 HIS A C 1
ATOM 1482 O O . HIS A 1 189 ? -6.237 14.088 -19.296 1.00 43.09 189 HIS A O 1
ATOM 1488 N N . GLY A 1 190 ? -8.036 13.053 -18.397 1.00 38.84 190 GLY A N 1
ATOM 1489 C CA . GLY A 1 190 ? -8.364 12.142 -19.489 1.00 38.84 190 GLY A CA 1
ATOM 1490 C C . GLY A 1 190 ? -8.127 12.654 -20.914 1.00 38.84 190 GLY A C 1
ATOM 1491 O O . GLY A 1 190 ? -8.259 13.831 -21.236 1.00 38.84 190 GLY A O 1
ATOM 1492 N N . GLN A 1 191 ? -7.794 11.694 -21.772 1.00 41.25 191 GLN A N 1
ATOM 1493 C CA . GLN A 1 191 ? -7.702 11.818 -23.220 1.00 41.25 191 GLN A CA 1
ATOM 1494 C C . GLN A 1 191 ? -8.867 12.623 -23.820 1.00 41.25 191 GLN A C 1
ATOM 1496 O O . GLN A 1 191 ? -10.028 12.381 -23.500 1.00 41.25 191 GLN A O 1
ATOM 1501 N N . GLY A 1 192 ? -8.544 13.524 -24.750 1.00 34.97 192 GLY A N 1
ATOM 1502 C CA . GLY A 1 192 ? -9.535 14.213 -25.572 1.00 34.97 192 GLY A CA 1
ATOM 1503 C C . GLY A 1 192 ? -9.024 15.515 -26.176 1.00 34.97 192 GLY A C 1
ATOM 1504 O O . GLY A 1 192 ? -9.564 16.576 -25.886 1.00 34.97 192 GLY A O 1
ATOM 1505 N N . ARG A 1 193 ? -7.994 15.470 -27.031 1.00 30.78 193 ARG A N 1
ATOM 1506 C CA . ARG A 1 193 ? -7.825 16.544 -28.021 1.00 30.78 193 ARG A CA 1
ATOM 1507 C C . ARG A 1 193 ? -8.723 16.174 -29.204 1.00 30.78 193 ARG A C 1
ATOM 1509 O O . ARG A 1 193 ? -8.426 15.163 -29.839 1.00 30.78 193 ARG A O 1
ATOM 1516 N N . PRO A 1 194 ? -9.803 16.916 -29.504 1.00 34.78 194 PRO A N 1
ATOM 1517 C CA . PRO A 1 194 ? -10.496 16.717 -30.761 1.00 34.78 194 PRO A CA 1
ATOM 1518 C C . PRO A 1 194 ? -9.513 17.078 -31.875 1.00 34.78 194 PRO A C 1
ATOM 1520 O O . PRO A 1 194 ? -8.925 18.163 -31.888 1.00 34.78 194 PRO A O 1
ATOM 1523 N N . THR A 1 195 ? -9.292 16.134 -32.782 1.00 40.78 195 THR A N 1
ATOM 1524 C CA . THR A 1 195 ? -8.788 16.425 -34.119 1.00 40.78 195 THR A CA 1
ATOM 1525 C C . THR A 1 195 ? -9.652 17.544 -34.702 1.00 40.78 195 THR A C 1
ATOM 1527 O O . THR A 1 195 ? -10.875 17.394 -34.711 1.00 40.78 195 THR A O 1
AT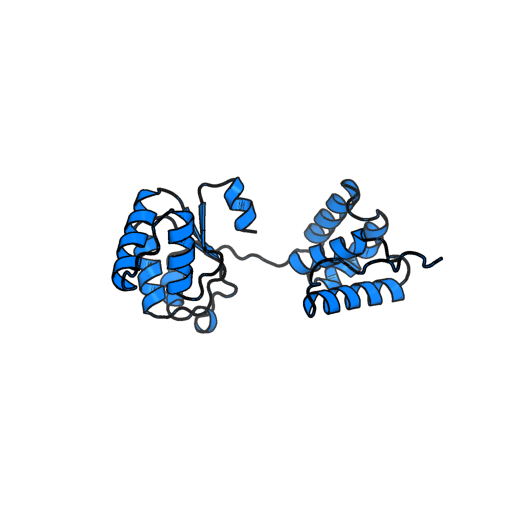OM 1530 N N . PRO A 1 196 ? -9.081 18.667 -35.173 1.00 38.50 196 PRO A N 1
ATOM 1531 C CA . PRO A 1 196 ? -9.853 19.603 -35.966 1.00 38.50 196 PRO A CA 1
ATOM 1532 C C . PRO A 1 196 ? -10.224 18.881 -37.260 1.00 38.50 196 PRO A C 1
ATOM 1534 O O . PRO A 1 196 ? -9.393 18.647 -38.135 1.00 38.50 196 PRO A O 1
ATOM 1537 N N . SER A 1 197 ? -11.480 18.451 -37.318 1.00 39.75 197 SER A N 1
ATOM 1538 C CA . SER A 1 197 ? -12.152 18.034 -38.533 1.00 39.75 197 SER A CA 1
ATOM 1539 C C . SER A 1 197 ? -12.016 19.144 -39.569 1.00 39.75 197 SER A C 1
ATOM 1541 O O . SER A 1 197 ? -12.301 20.309 -39.294 1.00 39.75 197 SER A O 1
ATOM 1543 N N . SER A 1 198 ? -11.554 18.728 -40.742 1.00 41.41 198 SER A N 1
ATOM 1544 C CA . SER A 1 198 ? -11.580 19.431 -42.017 1.00 41.41 198 SER A CA 1
ATOM 1545 C C . SER A 1 198 ? -12.795 20.348 -42.154 1.00 41.41 198 SER A C 1
ATOM 1547 O O . SER A 1 198 ? -13.931 19.879 -42.225 1.00 41.41 198 SER A O 1
ATOM 1549 N N . LEU A 1 199 ? -12.528 21.651 -42.210 1.00 41.62 199 LEU A N 1
ATOM 1550 C CA . LEU A 1 199 ? -13.416 22.620 -42.834 1.00 41.62 199 LEU A CA 1
ATOM 1551 C C . LEU A 1 199 ? -13.080 22.632 -44.327 1.00 41.62 199 LEU A C 1
ATOM 1553 O O . LEU A 1 199 ? -11.957 22.979 -44.680 1.00 41.62 199 LEU A O 1
ATOM 1557 N N . SER A 1 200 ? -14.075 22.193 -45.100 1.00 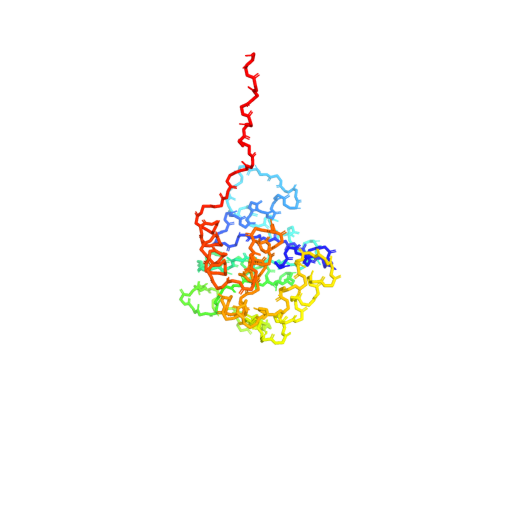41.12 200 SER A N 1
ATOM 1558 C CA . SER A 1 200 ? -14.429 22.559 -46.480 1.00 41.12 200 SER A CA 1
ATOM 1559 C C . SER A 1 200 ? -13.322 22.709 -47.520 1.00 41.12 200 SER A C 1
ATOM 1561 O O . SER A 1 200 ? -12.555 23.691 -47.449 1.00 41.12 200 SER A O 1
#

Radius of gyration: 22.28 Å; chains: 1; bounding box: 48×36×68 Å

Secondary structure (DSSP, 8-state):
-HHHHTTTS-EEEES--SSHHHHHHHHHHHTT----S--HHHHHHHHHHHHHHT-SEEEEEEE-SB-HHHHHHHHHHHTTS-EEEEES--SHHHHBGGGGGGGGS-----PPPPHHHHHHHHHHHHHTTSS-GGGGGGHHHHHHHHTT-HHHHHHHHHHHHT----TT-HHHHHHHHHHHHHHHHS--------------

Sequence (200 aa):
MVAHLRGQLPLLLCPHSECLGEICDNFEMELGLGADDMKLVKRKQRLRQALAETGKTVVFDGLGWTTPKLSSFLESVMERVPVWLCA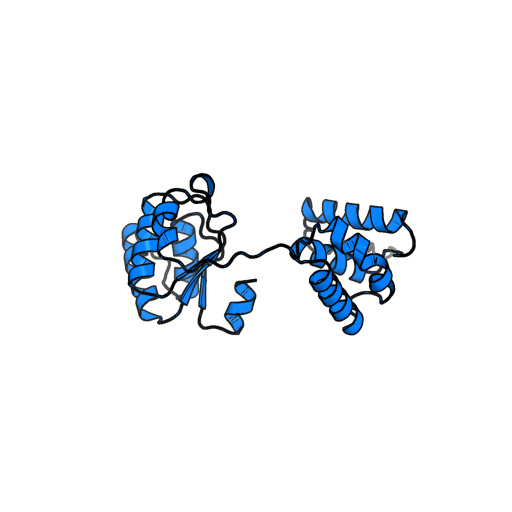RSEYSWDIGHFWTLLGRFARVELRPFQHQEAHSLVSTAVERGIVPGAAMGIVGWLYRTSAGNPGRLCKLLTELANGHYDVCNPCSLRRLKLDCRIHAVFPAHGQGRPTPSSLS